Protein AF-A0A8I5ZZK1-F1 (afdb_monomer)

Solvent-accessible surface area (backbone atoms only — not comparable to full-atom values): 12506 Å² total; per-residue (Å²): 131,82,80,77,74,76,72,73,71,36,29,38,32,28,32,21,23,62,39,80,70,22,38,54,50,53,56,49,45,75,75,68,44,92,41,54,44,33,42,35,34,33,16,76,60,80,53,77,73,59,66,73,47,57,79,53,95,34,50,55,42,83,41,76,42,47,55,66,39,47,70,53,41,33,61,72,42,56,79,29,47,34,36,38,45,51,55,60,62,87,49,93,84,70,84,65,54,60,67,57,37,35,42,37,29,30,51,12,46,49,26,51,54,51,27,27,68,73,53,64,28,40,28,47,33,43,57,50,43,47,51,46,60,30,59,32,82,82,71,63,85,87,74,92,70,59,96,86,52,88,69,62,50,56,64,88,50,59,41,35,43,20,44,42,53,27,49,49,55,53,59,72,45,48,68,62,72,58,39,53,80,51,74,45,70,62,87,80,99,69,94,57,87,71,52,61,59,51,55,52,45,52,54,49,52,48,52,53,50,50,57,48,55,70,64,69,52,82,82,78,128

Mean predicted aligned error: 8.59 Å

InterPro domains:
  IPR002225 3-beta hydroxysteroid dehydrogenase/isomerase [PF01073] (13-178)
  IPR036291 NAD(P)-binding domain superfamily [SSF51735] (11-195)
  IPR050425 NAD(P)-dependent dehydratase-like [PTHR10366] (11-175)

Secondary structure (DSSP, 8-state):
------PPPEEEEEETTTSHHHHHHHHHHHHH-TTEEEEEEEESS--GGGGGGGGSSSEEEEEE--TT-HHHHHHHHTT-SEEEE------SSS-S-HHHHHIIIIIHHHHHHHHHHHHT---EEE---GGGS-SBTT-----S--TTS---B---SHHHHHHHHHHHHHHHHTTSSS----BPP---SS--TTHHHHHHHHHHHHHHHHHHHHHHS----

pLDDT: mean 79.39, std 19.21, range [33.38, 98.69]

Structure (mmCIF, N/CA/C/O backbone):
data_AF-A0A8I5ZZK1-F1
#
_entry.id   AF-A0A8I5ZZK1-F1
#
loop_
_atom_site.group_PDB
_atom_site.id
_atom_site.type_symbol
_atom_site.label_atom_id
_atom_site.label_alt_id
_atom_site.label_comp_id
_atom_site.label_asym_id
_atom_site.label_entity_id
_atom_site.label_seq_id
_atom_site.pdbx_PDB_ins_code
_atom_site.Cartn_x
_atom_site.Cartn_y
_atom_site.Cartn_z
_atom_site.occupancy
_atom_site.B_iso_or_equiv
_atom_site.auth_seq_id
_atom_site.auth_comp_id
_atom_site.auth_asym_id
_atom_site.auth_atom_id
_atom_site.pdbx_PDB_model_num
ATOM 1 N N . MET A 1 1 ? -37.149 15.823 17.187 1.00 36.25 1 MET A N 1
ATOM 2 C CA . MET A 1 1 ? -35.708 15.635 17.440 1.00 36.25 1 MET A CA 1
ATOM 3 C C . MET A 1 1 ? -35.220 14.740 16.322 1.00 36.25 1 MET A C 1
ATOM 5 O O . MET A 1 1 ? -35.702 13.621 16.233 1.00 36.25 1 MET A O 1
ATOM 9 N N . ALA A 1 2 ? -34.464 15.292 15.373 1.00 39.09 2 ALA A N 1
ATOM 10 C CA . ALA A 1 2 ? -33.989 14.530 14.225 1.00 39.09 2 ALA A CA 1
ATOM 11 C C . ALA A 1 2 ? -32.960 13.511 14.717 1.00 39.09 2 ALA A C 1
ATOM 13 O O . ALA A 1 2 ? -32.022 13.880 15.421 1.00 39.09 2 ALA A O 1
ATOM 14 N N . ASP A 1 3 ? -33.204 12.250 14.385 1.00 40.44 3 ASP A N 1
ATOM 15 C CA . ASP A 1 3 ? -32.308 11.125 14.603 1.00 40.44 3 ASP A CA 1
ATOM 16 C C . ASP A 1 3 ? -30.933 11.477 14.017 1.00 40.44 3 ASP A C 1
ATOM 18 O O . ASP A 1 3 ? -30.794 11.692 12.809 1.00 40.44 3 ASP A O 1
ATOM 22 N N . SER A 1 4 ? -29.930 11.661 14.878 1.00 45.56 4 SER A N 1
ATOM 23 C CA . SER A 1 4 ? -28.555 11.889 14.451 1.00 45.56 4 SER A CA 1
ATOM 24 C C . SER A 1 4 ? -28.039 10.569 13.898 1.00 45.56 4 SER A C 1
ATOM 26 O O . SER A 1 4 ? -27.435 9.791 14.636 1.00 45.56 4 SER A O 1
ATOM 28 N N . ALA A 1 5 ? -28.332 10.299 12.623 1.00 50.38 5 ALA A N 1
ATOM 29 C CA . ALA A 1 5 ? -27.850 9.128 11.911 1.00 50.38 5 ALA A CA 1
ATOM 30 C C . ALA A 1 5 ? -26.351 8.985 12.186 1.00 50.38 5 ALA A C 1
ATOM 32 O O . ALA A 1 5 ? -25.545 9.834 11.796 1.00 50.38 5 ALA A O 1
ATOM 33 N N . GLN A 1 6 ? -26.010 7.959 12.961 1.00 52.56 6 GLN A N 1
ATOM 34 C CA . GLN A 1 6 ? -24.668 7.732 13.460 1.00 52.56 6 GLN A CA 1
ATOM 35 C C . GLN A 1 6 ? -23.760 7.565 12.247 1.00 52.56 6 GLN A C 1
ATOM 37 O O . GLN A 1 6 ? -23.907 6.620 11.471 1.00 52.56 6 GLN A O 1
ATOM 42 N N . VAL A 1 7 ? -22.887 8.545 12.020 1.00 57.22 7 VAL A N 1
ATOM 43 C CA . VAL A 1 7 ? -22.033 8.546 10.839 1.00 57.22 7 VAL A CA 1
ATOM 44 C C . VAL A 1 7 ? -21.151 7.289 10.911 1.00 57.22 7 VAL A C 1
ATOM 46 O O . VAL A 1 7 ? -20.502 7.091 11.941 1.00 57.22 7 VAL A O 1
ATOM 49 N N . PRO A 1 8 ? -21.148 6.406 9.891 1.00 67.44 8 PRO A N 1
ATOM 50 C CA . PRO A 1 8 ? -20.497 5.106 10.002 1.00 67.44 8 PRO A CA 1
ATOM 51 C C . PRO A 1 8 ? -19.005 5.284 10.270 1.00 67.44 8 PRO A C 1
ATOM 53 O O . PRO A 1 8 ? -18.307 5.947 9.504 1.00 67.44 8 PRO A O 1
ATOM 56 N N . ALA A 1 9 ? -18.542 4.705 11.376 1.00 86.25 9 ALA A N 1
ATOM 57 C CA . ALA A 1 9 ? -17.151 4.732 11.793 1.00 86.25 9 ALA A CA 1
ATOM 58 C C . ALA A 1 9 ? -16.297 3.868 10.856 1.00 86.25 9 ALA A C 1
ATOM 60 O O . ALA A 1 9 ? -16.568 2.681 10.684 1.00 86.25 9 ALA A O 1
ATOM 61 N N . LEU A 1 10 ? -15.259 4.460 10.272 1.00 92.19 10 LEU A N 1
ATOM 62 C CA . LEU A 1 10 ? -14.406 3.815 9.284 1.00 92.19 10 LEU A CA 1
ATOM 63 C C . LEU A 1 10 ? -13.087 3.338 9.896 1.00 92.19 10 LEU A C 1
ATOM 65 O O . LEU A 1 10 ? -12.518 3.962 10.794 1.00 92.19 10 LEU A O 1
ATOM 69 N N . VAL A 1 11 ? -12.592 2.237 9.338 1.00 95.12 11 VAL A N 1
ATOM 70 C CA . VAL A 1 11 ? -11.287 1.640 9.642 1.00 95.12 11 VAL A CA 1
ATOM 71 C C . VAL A 1 11 ? -10.451 1.697 8.374 1.00 95.12 11 VAL A C 1
ATOM 73 O O . VAL A 1 11 ? -10.858 1.135 7.352 1.00 95.12 11 VAL A O 1
ATOM 76 N N . TYR A 1 12 ? -9.311 2.374 8.445 1.00 96.25 12 TYR A N 1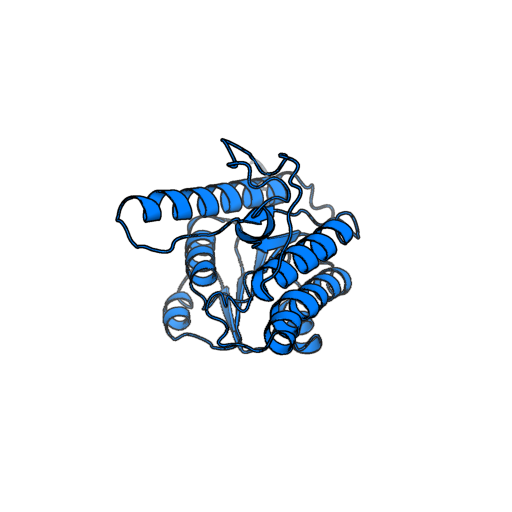
ATOM 77 C CA . TYR A 1 12 ? -8.385 2.538 7.329 1.00 96.25 12 TYR A CA 1
ATOM 78 C C . TYR A 1 12 ? -7.123 1.713 7.565 1.00 96.25 12 TYR A C 1
ATOM 80 O O . TYR A 1 12 ? -6.618 1.651 8.685 1.00 96.25 12 TYR A O 1
ATOM 88 N N . LEU A 1 13 ? -6.587 1.127 6.499 1.00 97.69 13 LEU A N 1
ATOM 89 C CA . LEU A 1 13 ? -5.246 0.555 6.461 1.00 97.69 13 LEU A CA 1
ATOM 90 C C . LEU A 1 13 ? -4.395 1.340 5.461 1.00 97.69 13 LEU A C 1
ATOM 92 O O . LEU A 1 13 ? -4.780 1.476 4.304 1.00 97.69 13 LEU A O 1
ATOM 96 N N . VAL A 1 14 ? -3.225 1.807 5.886 1.00 97.75 14 VAL A N 1
ATOM 97 C CA . VAL A 1 14 ? -2.207 2.394 5.008 1.00 97.75 14 VAL A CA 1
ATOM 98 C C . VAL A 1 14 ? -0.996 1.470 5.000 1.00 97.75 14 VAL A C 1
ATOM 100 O O . VAL A 1 14 ? -0.316 1.337 6.017 1.00 97.75 14 VAL A O 1
ATOM 103 N N . THR A 1 15 ? -0.720 0.816 3.871 1.00 98.19 15 THR A N 1
ATOM 104 C CA . THR A 1 15 ? 0.526 0.042 3.705 1.00 98.19 15 THR A CA 1
ATOM 105 C C . THR A 1 15 ? 1.628 0.969 3.207 1.00 98.19 15 THR A C 1
ATOM 107 O O . THR A 1 15 ? 1.342 1.754 2.307 1.00 98.19 15 THR A O 1
ATOM 110 N N . GLY A 1 16 ? 2.865 0.836 3.680 1.00 97.38 16 GLY A N 1
ATOM 111 C CA . GLY A 1 16 ? 3.933 1.793 3.378 1.00 97.38 16 GLY A CA 1
ATOM 112 C C . GLY A 1 16 ? 3.739 3.116 4.123 1.00 97.38 16 GLY A C 1
ATOM 113 O O . GLY A 1 16 ? 4.181 4.164 3.649 1.00 97.38 16 GLY A O 1
ATOM 114 N N . GLY A 1 17 ? 2.999 3.084 5.238 1.00 96.56 17 GLY A N 1
ATOM 115 C CA . GLY A 1 17 ? 2.578 4.273 5.973 1.00 96.56 17 GLY A CA 1
ATOM 116 C C . GLY A 1 17 ? 3.699 4.967 6.751 1.00 96.56 17 GLY A C 1
ATOM 117 O O . GLY A 1 17 ? 3.495 6.098 7.172 1.00 96.56 17 GLY A O 1
ATOM 118 N N . CYS A 1 18 ? 4.871 4.343 6.909 1.00 96.12 18 CYS A N 1
ATOM 119 C CA . CYS A 1 18 ? 6.080 4.986 7.436 1.00 96.12 18 CYS A CA 1
ATOM 120 C C . CYS A 1 18 ? 6.984 5.551 6.331 1.00 96.12 18 CYS A C 1
ATOM 122 O O . CYS A 1 18 ? 7.953 6.247 6.634 1.00 96.12 18 CYS A O 1
ATOM 124 N N . GLY A 1 19 ? 6.678 5.273 5.061 1.00 91.12 19 GLY A N 1
ATOM 125 C CA . GLY A 1 19 ? 7.329 5.904 3.921 1.00 91.12 19 GLY A CA 1
ATOM 126 C C . GLY A 1 19 ? 6.907 7.364 3.735 1.00 91.12 19 GLY A C 1
ATOM 127 O O . GLY A 1 19 ? 5.935 7.839 4.321 1.00 91.12 19 GLY A O 1
ATOM 128 N N . PHE A 1 20 ? 7.611 8.072 2.848 1.00 87.88 20 PHE A N 1
ATOM 129 C CA . PHE A 1 20 ? 7.402 9.504 2.605 1.00 87.88 20 PHE A CA 1
ATOM 130 C C . PHE A 1 20 ? 5.937 9.864 2.302 1.00 87.88 20 PHE A C 1
ATOM 132 O O . PHE A 1 20 ? 5.352 10.699 2.985 1.00 87.88 20 PHE A O 1
ATOM 139 N N . LEU A 1 21 ? 5.324 9.234 1.295 1.00 87.44 21 LEU A N 1
ATOM 140 C CA . LEU A 1 21 ? 3.933 9.516 0.922 1.00 87.44 21 LEU A CA 1
ATOM 141 C C . LEU A 1 21 ? 2.942 9.021 1.988 1.00 87.44 21 LEU A C 1
ATOM 143 O O . LEU A 1 21 ? 1.972 9.711 2.303 1.00 87.44 21 LEU A O 1
ATOM 147 N N . GLY A 1 22 ? 3.206 7.840 2.546 1.00 92.19 22 GLY A N 1
ATOM 148 C CA . GLY A 1 22 ? 2.355 7.197 3.540 1.00 92.19 22 GLY A CA 1
ATOM 149 C C . GLY A 1 22 ? 2.191 8.027 4.811 1.00 92.19 22 GLY A C 1
ATOM 150 O O . GLY A 1 22 ? 1.061 8.215 5.259 1.00 92.19 22 GLY A O 1
ATOM 151 N N . GLU A 1 23 ? 3.275 8.608 5.337 1.00 93.44 23 GLU A N 1
ATOM 152 C CA . GLU A 1 23 ? 3.221 9.454 6.537 1.00 93.44 23 GLU A CA 1
ATOM 153 C C . GLU A 1 23 ? 2.307 10.669 6.329 1.00 93.44 23 GLU A C 1
ATOM 155 O O . GLU A 1 23 ? 1.457 10.973 7.170 1.00 93.44 23 GLU A O 1
ATOM 160 N N . HIS A 1 24 ? 2.442 11.356 5.191 1.00 89.44 24 HIS A N 1
ATOM 161 C CA . HIS A 1 24 ? 1.618 12.526 4.886 1.00 89.44 24 HIS A CA 1
ATOM 162 C C . HIS A 1 24 ? 0.138 12.145 4.771 1.00 89.44 24 HIS A C 1
ATOM 164 O O . HIS A 1 24 ? -0.721 12.851 5.298 1.00 89.44 24 HIS A O 1
ATOM 170 N N . ILE A 1 25 ? -0.166 11.003 4.144 1.00 90.50 25 ILE A N 1
ATOM 171 C CA . ILE A 1 25 ? -1.534 10.477 4.066 1.00 90.50 25 ILE A CA 1
ATOM 172 C C . ILE A 1 25 ? -2.075 10.160 5.461 1.00 90.50 25 ILE A C 1
ATOM 174 O O . ILE A 1 25 ? -3.196 10.555 5.769 1.00 90.50 25 ILE A O 1
ATOM 178 N N . VAL A 1 26 ? -1.291 9.499 6.318 1.00 94.62 26 VAL A N 1
ATOM 179 C CA . VAL A 1 26 ? -1.676 9.185 7.703 1.00 94.62 26 VAL A CA 1
ATOM 180 C C . VAL A 1 26 ? -2.044 10.456 8.468 1.00 94.62 26 VAL A C 1
ATOM 182 O O . VAL A 1 26 ? -3.129 10.526 9.045 1.00 94.62 26 VAL A O 1
ATOM 185 N N . ARG A 1 27 ? -1.189 11.484 8.428 1.00 92.50 27 ARG A N 1
ATOM 186 C CA . ARG A 1 27 ? -1.444 12.758 9.118 1.00 92.50 27 ARG A CA 1
ATOM 187 C C . ARG A 1 27 ? -2.695 13.459 8.584 1.00 92.50 27 ARG A C 1
ATOM 189 O O . ARG A 1 27 ? -3.522 13.905 9.372 1.00 92.50 27 ARG A O 1
ATOM 196 N N . MET A 1 28 ? -2.880 13.495 7.264 1.00 90.06 28 MET A N 1
ATOM 197 C CA . MET A 1 28 ? -4.057 14.121 6.653 1.00 90.06 28 MET A CA 1
ATOM 198 C C . MET A 1 28 ? -5.356 13.358 6.937 1.00 90.06 28 MET A C 1
ATOM 200 O O . MET A 1 28 ? -6.393 13.984 7.137 1.00 90.06 28 MET A O 1
ATOM 204 N N . LEU A 1 29 ? -5.327 12.022 6.986 1.00 91.56 29 LEU A N 1
ATOM 205 C CA . LEU A 1 29 ? -6.498 11.219 7.353 1.00 91.56 29 LEU A CA 1
ATOM 206 C C . LEU A 1 29 ? -6.961 11.523 8.782 1.00 91.56 29 LEU A C 1
ATOM 208 O O . LEU A 1 29 ? -8.160 11.686 9.002 1.00 91.56 29 LEU A O 1
ATOM 212 N N . LEU A 1 30 ? -6.018 11.638 9.723 1.00 92.75 30 LEU A N 1
ATOM 213 C CA . LEU A 1 30 ? -6.303 11.980 11.121 1.00 92.75 30 LEU A CA 1
ATOM 214 C C . LEU A 1 30 ? -6.919 13.373 11.279 1.00 92.75 30 LEU A C 1
ATOM 216 O O . LEU A 1 30 ? -7.708 13.590 12.195 1.00 92.75 30 LEU A O 1
ATOM 220 N N . GLU A 1 31 ? -6.566 14.308 10.401 1.00 90.56 31 GLU A N 1
ATOM 221 C CA . GLU A 1 31 ? -7.074 15.677 10.451 1.00 90.56 31 GLU A CA 1
ATOM 222 C C . GLU A 1 31 ? -8.426 15.825 9.728 1.00 90.56 31 GLU A C 1
ATOM 224 O O . GLU A 1 31 ? -9.285 16.586 10.172 1.00 90.56 31 GLU A O 1
ATOM 229 N N . TRP A 1 32 ? -8.623 15.143 8.592 1.00 87.62 32 TRP A N 1
ATOM 230 C CA . TRP A 1 32 ? -9.673 15.505 7.628 1.00 87.62 32 TRP A CA 1
ATOM 231 C C . TRP A 1 32 ? -10.784 14.470 7.420 1.00 87.62 32 TRP A C 1
ATOM 233 O O . TRP A 1 32 ? -11.807 14.824 6.829 1.00 87.62 32 TRP A O 1
ATOM 243 N N . GLU A 1 33 ? -10.636 13.216 7.862 1.00 88.31 33 GLU A N 1
ATOM 244 C CA . GLU A 1 33 ? -11.722 12.225 7.800 1.00 88.31 33 GLU A CA 1
ATOM 245 C C . GLU A 1 33 ? -12.425 12.127 9.165 1.00 88.31 33 GLU A C 1
ATOM 247 O O . GLU A 1 33 ? -12.003 11.358 10.028 1.00 88.31 33 GLU A O 1
ATOM 252 N N . PRO A 1 34 ? -13.530 12.866 9.385 1.00 87.31 34 PRO A N 1
ATOM 253 C CA . PRO A 1 34 ? -14.215 12.904 10.678 1.00 87.31 34 PRO A CA 1
ATOM 254 C C . PRO A 1 34 ? -14.840 11.564 11.094 1.00 87.31 34 PRO A C 1
ATOM 256 O O . PRO A 1 34 ? -15.284 11.429 12.231 1.00 87.31 34 PRO A O 1
ATOM 259 N N . ARG A 1 35 ? -14.924 10.580 10.189 1.00 89.81 35 ARG A N 1
ATOM 260 C CA . ARG A 1 35 ? -15.430 9.230 10.484 1.00 89.81 35 ARG A CA 1
ATOM 261 C C . ARG A 1 35 ? -14.336 8.232 10.824 1.00 89.81 35 ARG A C 1
ATOM 263 O O . ARG A 1 35 ? -14.655 7.079 11.115 1.00 89.81 35 ARG A O 1
ATOM 270 N N . LEU A 1 36 ? -13.068 8.623 10.727 1.00 93.00 36 LEU A N 1
ATOM 271 C CA . LEU A 1 36 ? -11.950 7.738 11.001 1.00 93.00 36 LEU A CA 1
ATOM 272 C C . LEU A 1 36 ? -11.970 7.354 12.482 1.00 93.00 36 LEU A C 1
ATOM 274 O O . LEU A 1 36 ? -11.797 8.195 13.356 1.00 93.00 36 LEU A O 1
ATOM 278 N N . ARG A 1 37 ? -12.198 6.072 12.761 1.00 94.50 37 ARG A N 1
ATOM 279 C CA . ARG A 1 37 ? -12.185 5.523 14.123 1.00 94.50 37 ARG A CA 1
ATOM 280 C C . ARG A 1 37 ? -10.879 4.812 14.425 1.00 94.50 37 ARG A C 1
ATOM 282 O O . ARG A 1 37 ? -10.356 4.925 15.529 1.00 94.50 37 ARG A O 1
ATOM 289 N N . GLU A 1 38 ? -10.384 4.069 13.447 1.00 95.94 38 GLU A N 1
ATOM 290 C CA . GLU A 1 38 ? -9.156 3.297 13.560 1.00 95.94 38 GLU A CA 1
ATOM 291 C C . GLU A 1 38 ? -8.313 3.497 12.301 1.00 95.94 38 GLU A C 1
ATOM 293 O O . GLU A 1 38 ? -8.811 3.390 11.176 1.00 95.94 38 GLU A O 1
ATOM 298 N N . LEU A 1 39 ? -7.028 3.771 12.505 1.00 97.25 39 LEU A N 1
ATOM 299 C CA . LEU A 1 39 ? -6.033 3.885 11.454 1.00 97.25 39 LEU A CA 1
ATOM 300 C C . LEU A 1 39 ? -4.917 2.877 11.704 1.00 97.25 39 LEU A C 1
ATOM 302 O O . LEU A 1 39 ? -4.198 2.954 12.698 1.00 97.25 39 LEU A O 1
ATOM 306 N N . ARG A 1 40 ? -4.754 1.940 10.779 1.00 98.12 40 ARG A N 1
ATOM 307 C CA . ARG A 1 40 ? -3.680 0.952 10.803 1.00 98.12 40 ARG A CA 1
ATOM 308 C C . ARG A 1 40 ? -2.574 1.386 9.861 1.00 98.12 40 ARG A C 1
ATOM 310 O O . ARG A 1 40 ? -2.831 1.667 8.692 1.00 98.12 40 ARG A O 1
ATOM 317 N N . VAL A 1 41 ? -1.351 1.409 10.366 1.00 98.44 41 VAL A N 1
ATOM 318 C CA . VAL A 1 41 ? -0.143 1.700 9.597 1.00 98.44 41 VAL A CA 1
ATOM 319 C C . VAL A 1 41 ? 0.648 0.410 9.474 1.00 98.44 41 VAL A C 1
ATOM 321 O O . VAL A 1 41 ? 1.154 -0.089 10.473 1.00 98.44 41 VAL A O 1
ATOM 324 N N . PHE A 1 42 ? 0.718 -0.139 8.264 1.00 98.69 42 PHE A N 1
ATOM 325 C CA . PHE A 1 42 ? 1.460 -1.357 7.958 1.00 98.69 42 PHE A CA 1
ATOM 326 C C . PHE A 1 42 ? 2.731 -1.005 7.197 1.00 98.69 42 PHE A C 1
ATOM 328 O O . PHE A 1 42 ? 2.654 -0.394 6.130 1.00 98.69 42 PHE A O 1
ATOM 335 N N . ASP A 1 43 ? 3.895 -1.366 7.721 1.00 98.50 43 ASP A N 1
ATOM 336 C CA . ASP A 1 43 ? 5.170 -1.054 7.076 1.00 98.50 43 ASP A CA 1
ATOM 337 C C . ASP A 1 43 ? 6.244 -2.096 7.404 1.00 98.50 43 ASP A C 1
ATOM 339 O O . ASP A 1 43 ? 6.224 -2.707 8.474 1.00 98.50 43 ASP A O 1
ATOM 343 N N . LEU A 1 44 ? 7.212 -2.258 6.500 1.00 97.50 44 LEU A N 1
ATOM 344 C CA . LEU A 1 44 ? 8.374 -3.119 6.710 1.00 97.50 44 LEU A CA 1
ATOM 345 C C . LEU A 1 44 ? 9.261 -2.567 7.833 1.00 97.50 44 LEU A C 1
ATOM 347 O O . LEU A 1 44 ? 9.854 -3.327 8.605 1.00 97.50 44 LEU A O 1
ATOM 351 N N . HIS A 1 45 ? 9.333 -1.237 7.936 1.00 96.75 45 HIS A N 1
ATOM 352 C CA . HIS A 1 45 ? 10.123 -0.533 8.936 1.00 96.75 45 HIS A CA 1
ATOM 353 C C . HIS A 1 45 ? 9.258 0.498 9.659 1.00 96.75 45 HIS A C 1
ATOM 355 O O . HIS A 1 45 ? 8.955 1.565 9.127 1.00 96.75 45 HIS A O 1
ATOM 361 N N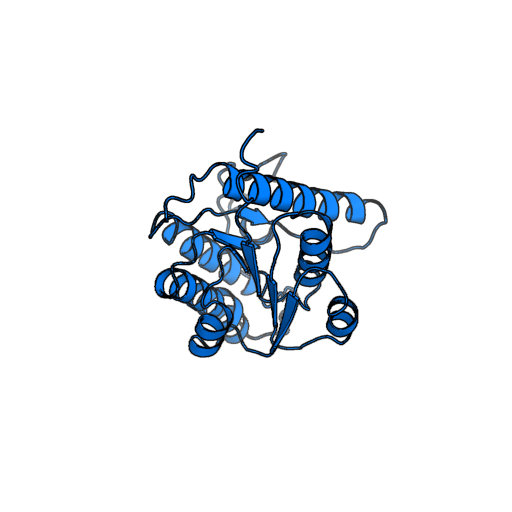 . LEU A 1 46 ? 8.879 0.185 10.900 1.00 96.38 46 LEU A N 1
ATOM 362 C CA . LEU A 1 46 ? 8.135 1.123 11.734 1.00 96.38 46 LEU A CA 1
ATOM 363 C C . LEU A 1 46 ? 9.001 2.322 12.121 1.00 96.38 46 LEU A C 1
ATOM 365 O O . LEU A 1 46 ? 10.192 2.189 12.408 1.00 96.38 46 LEU A O 1
ATOM 369 N N . SER A 1 47 ? 8.369 3.490 12.175 1.00 93.62 47 SER A N 1
ATOM 370 C CA . SER A 1 47 ? 9.010 4.736 12.578 1.00 93.62 47 SER A CA 1
ATOM 371 C C . SER A 1 47 ? 8.482 5.228 13.921 1.00 93.62 47 SER A C 1
ATOM 373 O O . SER A 1 47 ? 7.302 5.069 14.241 1.00 93.62 47 SER A O 1
ATOM 375 N N . SER A 1 48 ? 9.354 5.857 14.708 1.00 93.06 48 SER A N 1
ATOM 376 C CA . SER A 1 48 ? 9.046 6.310 16.068 1.00 93.06 48 SER A CA 1
ATOM 377 C C . SER A 1 48 ? 7.991 7.414 16.126 1.00 93.06 48 SER A C 1
ATOM 379 O O . SER A 1 48 ? 7.338 7.560 17.155 1.00 93.06 48 SER A O 1
ATOM 381 N N . TRP A 1 49 ? 7.779 8.170 15.040 1.00 92.69 49 TRP A N 1
ATOM 382 C CA . TRP A 1 49 ? 6.763 9.233 15.000 1.00 92.69 49 TRP A CA 1
ATOM 383 C C . TRP A 1 49 ? 5.335 8.696 15.175 1.00 92.69 49 TRP A C 1
ATOM 385 O O . TRP A 1 49 ? 4.442 9.441 15.570 1.00 92.69 49 TRP A O 1
ATOM 395 N N . LEU A 1 50 ? 5.103 7.398 14.938 1.00 93.19 50 LEU A N 1
ATOM 396 C CA . LEU A 1 50 ? 3.804 6.766 15.184 1.00 93.19 50 LEU A CA 1
ATOM 397 C C . LEU A 1 50 ? 3.410 6.775 16.667 1.00 93.19 50 LEU A C 1
ATOM 399 O O . LEU A 1 50 ? 2.220 6.770 16.977 1.00 93.19 50 LEU A O 1
ATOM 403 N N . GLU A 1 51 ? 4.380 6.817 17.585 1.00 90.75 51 GLU A N 1
ATOM 404 C CA . GLU A 1 51 ? 4.108 6.896 19.025 1.00 90.75 51 GLU A CA 1
ATOM 405 C C . GLU A 1 51 ? 3.394 8.200 19.400 1.00 90.75 51 GLU A C 1
ATOM 407 O O . GLU A 1 51 ? 2.521 8.204 20.268 1.00 90.75 51 GLU A O 1
ATOM 412 N N . GLU A 1 52 ? 3.689 9.292 18.690 1.00 91.00 52 GLU A N 1
ATOM 413 C CA . GLU A 1 52 ? 3.065 10.602 18.904 1.00 91.00 52 GLU A CA 1
ATOM 414 C C . GLU A 1 52 ? 1.558 10.572 18.603 1.00 91.00 52 GLU A C 1
ATOM 416 O O . GLU A 1 52 ? 0.783 11.325 19.193 1.00 91.00 52 GLU A O 1
ATOM 421 N N . LEU A 1 53 ? 1.119 9.666 17.722 1.00 90.38 53 LEU A N 1
ATOM 422 C CA . LEU A 1 53 ? -0.265 9.592 17.258 1.00 90.38 53 LEU A CA 1
ATOM 423 C C . LEU A 1 53 ? -1.192 8.771 18.161 1.00 90.38 53 LEU A C 1
ATOM 425 O O . LEU A 1 53 ? -2.410 8.825 17.994 1.00 90.38 53 LEU A O 1
ATOM 429 N N . LYS A 1 54 ? -0.653 8.023 19.131 1.00 85.25 54 LYS A N 1
ATOM 430 C CA . LYS A 1 54 ? -1.444 7.120 19.991 1.00 85.25 54 LYS A CA 1
ATOM 431 C C . LYS A 1 54 ? -2.339 7.836 21.004 1.00 85.25 54 LYS A C 1
ATOM 433 O O . LYS A 1 54 ? -3.166 7.197 21.645 1.00 85.25 54 LYS A O 1
ATOM 438 N N . THR A 1 55 ? -2.162 9.143 21.178 1.00 83.62 55 THR A N 1
ATOM 439 C CA . THR A 1 55 ? -2.877 9.947 22.184 1.00 83.62 55 THR A CA 1
ATOM 440 C C . THR A 1 55 ? -4.126 10.647 21.638 1.00 83.62 55 THR A C 1
ATOM 442 O O . THR A 1 55 ? -4.855 11.283 22.398 1.00 83.62 55 THR A O 1
ATOM 445 N N . GLY A 1 56 ? -4.383 10.539 20.331 1.00 84.31 56 GLY A N 1
ATOM 446 C CA . GLY A 1 56 ? -5.523 11.168 19.673 1.00 84.31 56 GLY A CA 1
ATOM 447 C C . GLY A 1 56 ? -6.860 10.438 19.881 1.00 84.31 56 GLY A C 1
ATOM 448 O O . GLY A 1 56 ? -6.903 9.328 20.410 1.00 84.31 56 GLY A O 1
ATOM 449 N N . PRO A 1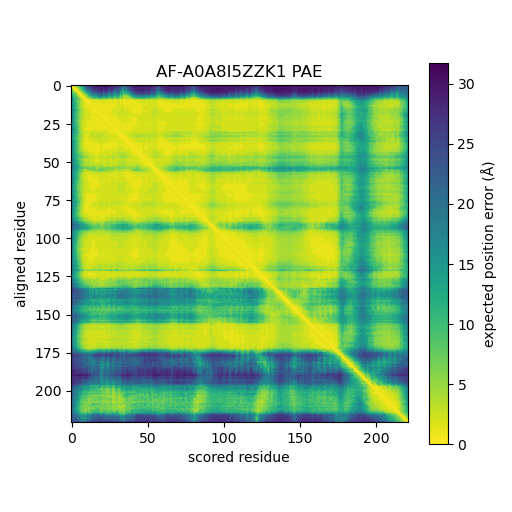 57 ? -7.975 11.038 19.421 1.00 88.25 57 PRO A N 1
ATOM 450 C CA . PRO A 1 57 ? -9.304 10.419 19.478 1.00 88.25 57 PRO A CA 1
ATOM 451 C C . PRO A 1 57 ? -9.461 9.216 18.530 1.00 88.25 57 PRO A C 1
ATOM 453 O O . PRO A 1 57 ? -10.395 8.431 18.684 1.00 88.25 57 PRO A O 1
ATOM 456 N N . VAL A 1 58 ? -8.565 9.079 17.548 1.00 93.75 58 VAL A N 1
ATOM 457 C CA . VAL A 1 58 ? -8.504 7.954 16.609 1.00 93.75 58 VAL A CA 1
ATOM 458 C C . VAL A 1 58 ? -7.551 6.896 17.152 1.00 93.75 58 VAL A C 1
ATOM 460 O O . VAL A 1 58 ? -6.421 7.207 17.521 1.00 93.75 58 VAL A O 1
ATOM 463 N N . GLN A 1 59 ? -7.968 5.631 17.137 1.00 95.50 59 GLN A N 1
ATOM 464 C CA . GLN A 1 59 ? -7.085 4.522 17.484 1.00 95.50 59 GLN A CA 1
ATOM 465 C C . GLN A 1 59 ? -6.062 4.295 16.362 1.00 95.50 59 GLN A C 1
ATOM 467 O O . GLN A 1 59 ? -6.408 3.777 15.300 1.00 95.50 59 GLN A O 1
ATOM 472 N N . VAL A 1 60 ? -4.800 4.658 16.594 1.00 96.94 60 VAL A N 1
ATOM 473 C CA . VAL A 1 60 ? -3.706 4.412 15.643 1.00 96.94 60 VAL A CA 1
ATOM 474 C C . VAL A 1 60 ? -2.935 3.153 16.034 1.00 96.94 60 VAL A C 1
ATOM 476 O O . VAL A 1 60 ? -2.396 3.064 17.137 1.00 96.94 60 VAL A O 1
ATOM 479 N N . THR A 1 61 ? -2.864 2.184 15.119 1.00 96.75 61 THR A N 1
ATOM 480 C CA . THR A 1 61 ? -2.171 0.904 15.326 1.00 96.75 61 THR A CA 1
ATOM 481 C C . THR A 1 61 ? -1.022 0.761 14.335 1.00 96.75 61 THR A C 1
ATOM 483 O O . THR A 1 61 ? -1.241 0.740 13.125 1.00 96.75 61 THR A O 1
ATOM 486 N N . ALA A 1 62 ? 0.201 0.637 14.846 1.00 97.69 62 ALA A N 1
ATOM 487 C CA . ALA A 1 62 ? 1.387 0.334 14.052 1.00 97.69 62 ALA A CA 1
ATOM 488 C C . ALA A 1 62 ? 1.548 -1.187 13.904 1.00 97.69 62 ALA A C 1
ATOM 490 O O . ALA A 1 62 ? 1.513 -1.909 14.900 1.00 97.69 62 ALA A O 1
ATOM 491 N N . ILE A 1 63 ? 1.724 -1.670 12.678 1.00 98.19 63 ILE A N 1
ATOM 492 C CA . ILE A 1 63 ? 1.857 -3.089 12.343 1.00 98.19 63 ILE A CA 1
ATOM 493 C C . ILE A 1 63 ? 3.126 -3.247 11.512 1.00 98.19 63 ILE A C 1
ATOM 495 O O . ILE A 1 63 ? 3.201 -2.766 10.384 1.00 98.19 63 ILE A O 1
ATOM 499 N N . GLN A 1 64 ? 4.135 -3.909 12.071 1.00 98.50 64 GLN A N 1
ATOM 500 C CA . GLN A 1 64 ? 5.320 -4.255 11.296 1.00 98.50 64 GLN A CA 1
ATOM 501 C C . GLN A 1 64 ? 5.016 -5.482 10.438 1.00 98.50 64 GLN A C 1
ATOM 503 O O . GLN A 1 64 ? 4.556 -6.492 10.972 1.00 98.50 64 GLN A O 1
ATOM 508 N N . GLY A 1 65 ? 5.285 -5.405 9.138 1.00 98.12 65 GLY A N 1
ATOM 509 C CA . GLY A 1 65 ? 5.125 -6.540 8.237 1.00 98.12 65 GLY A CA 1
ATOM 510 C C . GLY A 1 65 ? 5.567 -6.256 6.807 1.00 98.12 65 GLY A C 1
ATOM 511 O O . GLY A 1 65 ? 5.820 -5.116 6.420 1.00 98.12 65 GLY A O 1
ATOM 512 N N . ASP A 1 66 ? 5.670 -7.314 6.014 1.00 98.38 66 ASP A N 1
ATOM 513 C CA . ASP A 1 66 ? 6.139 -7.273 4.633 1.00 98.38 66 ASP A CA 1
ATOM 514 C C . ASP A 1 66 ? 4.975 -7.508 3.659 1.00 98.38 66 ASP A C 1
ATOM 516 O O . ASP A 1 66 ? 4.266 -8.513 3.720 1.00 98.38 66 ASP A O 1
ATOM 520 N N . VAL A 1 67 ? 4.784 -6.590 2.707 1.00 98.38 67 VAL A N 1
ATOM 521 C CA . VAL A 1 67 ? 3.716 -6.698 1.700 1.00 98.38 67 VAL A CA 1
ATOM 522 C C . VAL A 1 67 ? 3.882 -7.924 0.791 1.00 98.38 67 VAL A C 1
ATOM 524 O O . VAL A 1 67 ? 2.917 -8.420 0.210 1.00 98.38 67 VAL A O 1
ATOM 527 N N . THR A 1 68 ? 5.098 -8.463 0.691 1.00 98.25 68 THR A N 1
ATOM 528 C CA . THR A 1 68 ? 5.377 -9.691 -0.057 1.00 98.25 68 THR A CA 1
ATOM 529 C C . THR A 1 68 ? 4.865 -10.950 0.650 1.00 98.25 68 THR A C 1
ATOM 531 O O . THR A 1 68 ? 4.735 -11.996 0.011 1.00 98.25 68 THR A O 1
ATOM 534 N N . GLN A 1 69 ? 4.481 -10.843 1.926 1.00 98.56 69 GLN A N 1
ATOM 535 C CA . GLN A 1 69 ? 3.966 -11.928 2.753 1.00 98.56 69 GLN A CA 1
ATOM 536 C C . GLN A 1 69 ? 2.434 -11.858 2.842 1.00 98.56 69 GLN A C 1
ATOM 538 O O . GLN A 1 69 ? 1.864 -11.174 3.689 1.00 98.56 69 GLN A O 1
ATOM 543 N N . ALA A 1 70 ? 1.742 -12.614 1.985 1.00 98.12 70 ALA A N 1
ATOM 544 C CA . ALA A 1 70 ? 0.281 -12.542 1.837 1.00 98.12 70 ALA A CA 1
ATOM 545 C C . ALA A 1 70 ? -0.508 -12.690 3.156 1.00 98.12 70 ALA A C 1
ATOM 547 O O . ALA A 1 70 ? -1.497 -11.993 3.376 1.00 98.12 70 ALA A O 1
ATOM 548 N N . HIS A 1 71 ? -0.060 -13.569 4.056 1.00 97.94 71 HIS A N 1
ATOM 549 C CA . HIS A 1 71 ? -0.721 -13.794 5.342 1.00 97.94 71 HIS A CA 1
ATOM 550 C C . HIS A 1 71 ? -0.632 -12.581 6.287 1.00 97.94 71 HIS A C 1
ATOM 552 O O . HIS A 1 71 ? -1.589 -12.309 7.009 1.00 97.94 71 HIS A O 1
ATOM 558 N N . GLU A 1 72 ? 0.474 -11.831 6.260 1.00 98.44 72 GLU A N 1
ATOM 559 C CA . GLU A 1 72 ? 0.650 -10.612 7.061 1.00 98.44 72 GLU A CA 1
ATOM 560 C C . GLU A 1 72 ? -0.257 -9.494 6.542 1.00 98.44 72 GLU A C 1
ATOM 562 O O . GLU A 1 72 ? -0.933 -8.822 7.323 1.00 98.44 72 GLU A O 1
ATOM 567 N N . VAL A 1 73 ? -0.345 -9.356 5.213 1.00 98.38 73 VAL A N 1
ATOM 568 C CA . VAL A 1 73 ? -1.240 -8.397 4.551 1.00 98.38 73 VAL A CA 1
ATOM 569 C C . VAL A 1 73 ? -2.703 -8.688 4.896 1.00 98.38 73 VAL A C 1
ATOM 571 O O . VAL A 1 73 ? -3.429 -7.786 5.317 1.00 98.38 73 VAL A O 1
ATOM 574 N N . ALA A 1 74 ? -3.134 -9.947 4.778 1.00 97.31 74 ALA A N 1
ATOM 575 C CA . ALA A 1 74 ? -4.498 -10.354 5.111 1.00 97.31 74 ALA A CA 1
ATOM 576 C C . ALA A 1 74 ? -4.831 -10.107 6.593 1.00 97.31 74 ALA A C 1
ATOM 578 O O . ALA A 1 74 ? -5.911 -9.605 6.909 1.00 97.31 74 ALA A O 1
ATOM 579 N N . ALA A 1 75 ? -3.893 -10.401 7.500 1.00 97.88 75 ALA A N 1
ATOM 580 C CA . ALA A 1 75 ? -4.065 -10.156 8.929 1.00 97.88 75 ALA A CA 1
ATOM 581 C C . ALA A 1 75 ? -4.211 -8.657 9.248 1.00 97.88 75 ALA A C 1
ATOM 583 O O . ALA A 1 75 ? -5.128 -8.274 9.974 1.00 97.88 75 ALA A O 1
ATOM 584 N N . ALA A 1 76 ? -3.368 -7.796 8.667 1.00 97.75 76 ALA A N 1
ATOM 585 C CA . ALA A 1 76 ? -3.447 -6.346 8.860 1.00 97.75 76 ALA A CA 1
ATOM 586 C C . ALA A 1 76 ? -4.756 -5.744 8.306 1.00 97.75 76 ALA A C 1
ATOM 588 O O . ALA A 1 76 ? -5.301 -4.779 8.856 1.00 97.75 76 ALA A O 1
ATOM 589 N N . MET A 1 77 ? -5.275 -6.328 7.223 1.00 96.38 77 MET A N 1
ATOM 590 C CA . MET A 1 77 ? -6.453 -5.846 6.502 1.00 96.38 77 MET A CA 1
ATOM 591 C C . MET A 1 77 ? -7.788 -6.323 7.083 1.00 96.38 77 MET A C 1
ATOM 593 O O . MET A 1 77 ? -8.821 -5.723 6.798 1.00 96.38 77 MET A O 1
ATOM 597 N N . ALA A 1 78 ? -7.807 -7.363 7.914 1.00 94.69 78 ALA A N 1
ATOM 598 C CA . ALA A 1 78 ? -9.044 -7.936 8.440 1.00 94.69 78 ALA A CA 1
ATOM 599 C C . ALA A 1 78 ? -9.947 -6.883 9.123 1.00 94.69 78 ALA A C 1
ATOM 601 O O . ALA A 1 78 ? -9.579 -6.282 10.133 1.00 94.69 78 ALA A O 1
ATOM 602 N N . GLY A 1 79 ? -11.144 -6.649 8.576 1.00 92.81 79 GLY A N 1
ATOM 603 C CA . GLY A 1 79 ? -12.095 -5.652 9.087 1.00 92.81 79 GLY A CA 1
ATOM 604 C C . GLY A 1 79 ? -11.808 -4.197 8.689 1.00 92.81 79 GLY A C 1
ATOM 605 O O . GLY A 1 79 ? -12.457 -3.292 9.214 1.00 92.81 79 GLY A O 1
ATOM 606 N N . SER A 1 80 ? -10.860 -3.940 7.779 1.00 93.75 80 SER A N 1
ATOM 607 C CA . SER A 1 80 ? -10.670 -2.609 7.202 1.00 93.75 80 SER A CA 1
ATOM 608 C C . SER A 1 80 ? -11.729 -2.314 6.135 1.00 93.75 80 SER A C 1
ATOM 610 O O . SER A 1 80 ? -12.104 -3.165 5.323 1.00 93.75 80 SER A O 1
ATOM 612 N N . HIS A 1 81 ? -12.208 -1.073 6.127 1.00 91.75 81 HIS A N 1
ATOM 613 C CA . HIS A 1 81 ? -13.178 -0.591 5.145 1.00 91.75 81 HIS A CA 1
ATOM 614 C C . HIS A 1 81 ? -12.473 -0.025 3.913 1.00 91.75 81 HIS A C 1
ATOM 616 O O . HIS A 1 81 ? -12.963 -0.170 2.792 1.00 91.75 81 HIS A O 1
ATOM 622 N N . VAL A 1 82 ? -11.328 0.621 4.144 1.00 91.75 82 VAL A N 1
ATOM 623 C CA . VAL A 1 82 ? -10.537 1.315 3.132 1.00 91.75 82 VAL A CA 1
ATOM 624 C C . VAL A 1 82 ? -9.071 0.939 3.282 1.00 91.75 82 VAL A C 1
ATOM 626 O O . VAL A 1 82 ? -8.526 0.962 4.384 1.00 91.75 82 VAL A O 1
ATOM 629 N N . VAL A 1 83 ? -8.426 0.632 2.164 1.00 94.25 83 VAL A N 1
ATOM 630 C CA . VAL A 1 83 ? -6.989 0.388 2.071 1.00 94.25 83 VAL A CA 1
ATOM 631 C C . VAL A 1 83 ? -6.380 1.441 1.162 1.00 94.25 83 VAL A C 1
ATOM 633 O O . VAL A 1 83 ? -6.862 1.667 0.056 1.00 94.25 83 VAL A O 1
ATOM 636 N N . ILE A 1 84 ? -5.307 2.075 1.620 1.00 93.94 84 ILE A N 1
ATOM 637 C CA . ILE A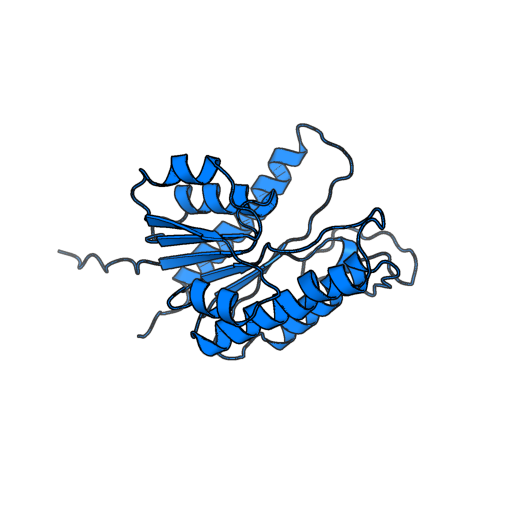 1 84 ? -4.460 2.946 0.812 1.00 93.94 84 ILE A CA 1
ATOM 638 C C . ILE A 1 84 ? -3.097 2.269 0.688 1.00 93.94 84 ILE A C 1
ATOM 640 O O . ILE A 1 84 ? -2.336 2.165 1.652 1.00 93.94 84 ILE A O 1
ATOM 644 N N . HIS A 1 85 ? -2.810 1.758 -0.504 1.00 95.44 85 HIS A N 1
ATOM 645 C CA . HIS A 1 85 ? -1.604 1.006 -0.793 1.00 95.44 85 HIS A CA 1
ATOM 646 C C . HIS A 1 85 ? -0.508 1.936 -1.318 1.00 95.44 85 HIS A C 1
ATOM 648 O O . HIS A 1 85 ? -0.490 2.266 -2.505 1.00 95.44 85 HIS A O 1
ATOM 654 N N . THR A 1 86 ? 0.390 2.363 -0.420 1.00 94.44 86 THR A N 1
ATOM 655 C CA . THR A 1 86 ? 1.584 3.162 -0.752 1.00 94.44 86 THR A CA 1
ATOM 656 C C . THR A 1 86 ? 2.894 2.391 -0.630 1.00 94.44 86 THR A C 1
ATOM 658 O O . THR A 1 86 ? 3.955 2.946 -0.911 1.00 94.44 86 THR A O 1
ATOM 661 N N . ALA A 1 87 ? 2.848 1.126 -0.203 1.00 95.44 87 ALA A N 1
ATOM 662 C CA . ALA A 1 87 ? 4.029 0.278 -0.133 1.00 95.44 87 ALA A CA 1
ATOM 663 C C . ALA A 1 87 ? 4.531 -0.010 -1.552 1.00 95.44 87 ALA A C 1
ATOM 665 O O . ALA A 1 87 ? 3.795 -0.516 -2.396 1.00 95.44 87 ALA A O 1
ATOM 666 N N . GLY A 1 88 ? 5.792 0.320 -1.800 1.00 92.56 88 GLY A N 1
ATOM 667 C CA . GLY A 1 88 ? 6.451 0.102 -3.076 1.00 92.56 88 GLY A CA 1
ATOM 668 C C . GLY A 1 88 ? 7.934 0.424 -2.970 1.00 92.56 88 GLY A C 1
ATOM 669 O O . GLY A 1 88 ? 8.336 1.345 -2.260 1.00 92.56 88 GLY A O 1
ATOM 670 N N . LEU A 1 89 ? 8.751 -0.341 -3.680 1.00 92.06 89 LEU A N 1
ATOM 671 C CA . LEU A 1 89 ? 10.172 -0.098 -3.835 1.00 92.06 89 LEU A CA 1
ATOM 672 C C . LEU A 1 89 ? 10.383 0.825 -5.035 1.00 92.06 89 LEU A C 1
ATOM 674 O O . LEU A 1 89 ? 10.246 0.405 -6.187 1.00 92.06 89 LEU A O 1
ATOM 678 N N . VAL A 1 90 ? 10.689 2.089 -4.749 1.00 87.00 90 VAL A N 1
ATOM 679 C CA . VAL A 1 90 ? 11.053 3.088 -5.758 1.00 87.00 90 VAL A CA 1
ATOM 680 C C . VAL A 1 90 ? 12.551 3.007 -6.000 1.00 87.00 90 VAL A C 1
ATOM 682 O O . VAL A 1 90 ? 13.343 3.319 -5.111 1.00 87.00 90 VAL A O 1
ATOM 685 N N . ASP A 1 91 ? 12.943 2.599 -7.203 1.00 83.25 91 ASP A N 1
ATOM 686 C CA . ASP A 1 91 ? 14.346 2.576 -7.600 1.00 83.25 91 ASP A CA 1
ATOM 687 C C . ASP A 1 91 ? 14.523 2.991 -9.059 1.00 83.25 91 ASP A C 1
ATOM 689 O O . ASP A 1 91 ? 14.254 2.236 -9.993 1.00 83.25 91 ASP A O 1
ATOM 693 N N . VAL A 1 92 ? 15.016 4.214 -9.224 1.00 72.19 92 VAL A N 1
ATOM 694 C CA . VAL A 1 92 ? 15.364 4.822 -10.514 1.00 72.19 92 VAL A CA 1
ATOM 695 C C . VAL A 1 92 ? 16.876 4.814 -10.764 1.00 72.19 92 VAL A C 1
ATOM 697 O O . VAL A 1 92 ? 17.328 5.152 -11.853 1.00 72.19 92 VAL A O 1
ATOM 700 N N . PHE A 1 93 ? 17.670 4.402 -9.768 1.00 77.56 93 PHE A N 1
ATOM 701 C CA . PHE A 1 93 ? 19.135 4.406 -9.823 1.00 77.56 93 PHE A CA 1
ATOM 702 C C . PHE A 1 93 ? 19.732 3.002 -10.004 1.00 77.56 93 PHE A C 1
ATOM 704 O O . PHE A 1 93 ? 20.953 2.868 -10.063 1.00 77.56 93 PHE A O 1
ATOM 711 N N . GLY A 1 94 ? 18.895 1.963 -10.090 1.00 78.75 94 GLY A N 1
ATOM 712 C CA . GLY A 1 94 ? 19.314 0.580 -10.332 1.00 78.75 94 GLY A CA 1
ATOM 713 C C . GLY A 1 94 ? 20.044 -0.056 -9.147 1.00 78.75 94 GLY A C 1
ATOM 714 O O . GLY A 1 94 ? 20.949 -0.864 -9.341 1.00 78.75 94 GLY A O 1
ATOM 715 N N . LYS A 1 95 ? 19.694 0.338 -7.920 1.00 86.50 95 LYS A N 1
ATOM 716 C CA . LYS A 1 95 ? 20.261 -0.217 -6.682 1.00 86.50 95 LYS A CA 1
ATOM 717 C C . LYS A 1 95 ? 19.635 -1.556 -6.291 1.00 86.50 95 LYS A C 1
ATOM 719 O O . LYS A 1 95 ? 20.285 -2.359 -5.628 1.00 86.50 95 LYS A O 1
ATOM 724 N N . ALA A 1 96 ? 18.379 -1.776 -6.655 1.00 90.88 96 ALA A N 1
ATOM 725 C CA . ALA A 1 96 ? 17.622 -2.980 -6.375 1.00 90.88 96 ALA A CA 1
ATOM 726 C C . ALA A 1 96 ? 17.563 -3.884 -7.609 1.00 90.88 96 ALA A C 1
ATOM 728 O O . ALA A 1 96 ? 17.531 -3.426 -8.753 1.00 90.88 96 ALA A O 1
ATOM 729 N N . SER A 1 97 ? 17.522 -5.196 -7.373 1.00 93.81 97 SER A N 1
ATOM 730 C CA . SER A 1 97 ? 17.375 -6.149 -8.468 1.00 93.81 97 SER A CA 1
ATOM 731 C C . SER A 1 97 ? 15.967 -6.060 -9.082 1.00 93.81 97 SER A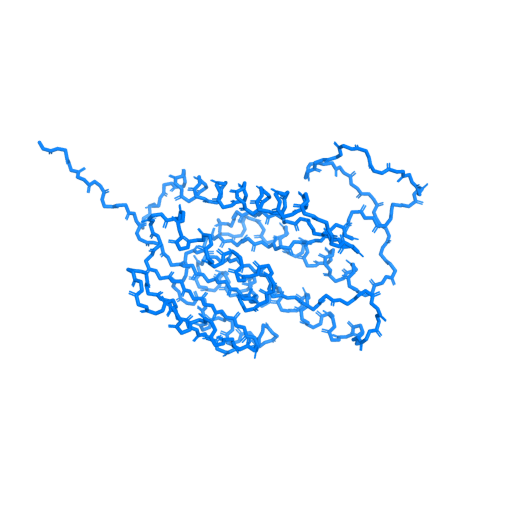 C 1
ATOM 733 O O . SER A 1 97 ? 14.998 -5.793 -8.355 1.00 93.81 97 SER A O 1
ATOM 735 N N . PRO A 1 98 ? 15.809 -6.320 -10.393 1.00 93.44 98 PRO A N 1
ATOM 736 C CA . PRO A 1 98 ? 14.496 -6.368 -11.033 1.00 93.44 98 PRO A CA 1
ATOM 737 C C . PRO A 1 98 ? 13.522 -7.327 -10.338 1.00 93.44 98 PRO A C 1
ATOM 739 O O . PRO A 1 98 ? 12.341 -7.017 -10.206 1.00 93.44 98 PRO A O 1
ATOM 742 N N . GLU A 1 99 ? 14.015 -8.462 -9.840 1.00 95.81 99 GLU A N 1
ATOM 743 C CA . GLU A 1 99 ? 13.227 -9.465 -9.120 1.00 95.81 99 GLU A CA 1
ATOM 744 C C . GLU A 1 99 ? 12.723 -8.920 -7.784 1.00 95.81 99 GLU A C 1
ATOM 746 O O . GLU A 1 99 ? 11.576 -9.156 -7.416 1.00 95.81 99 GLU A O 1
ATOM 751 N N . THR A 1 100 ? 13.555 -8.155 -7.072 1.00 95.81 100 THR A N 1
ATOM 752 C CA . THR A 1 100 ? 13.172 -7.519 -5.805 1.00 95.81 100 THR A CA 1
ATOM 753 C C . THR A 1 100 ? 12.086 -6.474 -6.039 1.00 95.81 100 THR A C 1
ATOM 755 O O . THR A 1 100 ? 11.065 -6.475 -5.352 1.00 95.81 100 THR A O 1
ATOM 758 N N . ILE A 1 101 ? 12.268 -5.623 -7.054 1.00 95.12 101 ILE A N 1
ATOM 759 C CA . ILE A 1 101 ? 11.279 -4.614 -7.450 1.00 95.12 101 ILE A CA 1
ATOM 760 C C . ILE A 1 101 ? 9.965 -5.291 -7.848 1.00 95.12 101 ILE A C 1
ATOM 762 O O . ILE A 1 101 ? 8.903 -4.886 -7.385 1.00 95.12 101 ILE A O 1
ATOM 766 N N . HIS A 1 102 ? 10.022 -6.352 -8.654 1.00 96.50 102 HIS A N 1
ATOM 767 C CA . HIS A 1 102 ? 8.838 -7.101 -9.065 1.00 96.50 102 HIS A CA 1
ATOM 768 C C . HIS A 1 102 ? 8.127 -7.752 -7.872 1.00 96.50 102 HIS A C 1
ATOM 770 O O . HIS A 1 102 ? 6.907 -7.656 -7.746 1.00 96.50 102 HIS A O 1
ATOM 776 N N . LYS A 1 103 ? 8.881 -8.373 -6.957 1.00 97.81 103 LYS A N 1
ATOM 777 C CA . LYS A 1 103 ? 8.327 -9.011 -5.761 1.00 97.81 103 LYS A CA 1
ATOM 778 C C . LYS A 1 103 ? 7.575 -8.002 -4.888 1.00 97.81 103 LYS A C 1
ATOM 780 O O . LYS A 1 103 ? 6.464 -8.285 -4.455 1.00 97.81 103 LYS A O 1
ATOM 785 N N . VAL A 1 104 ? 8.141 -6.820 -4.655 1.00 97.31 104 VAL A N 1
ATOM 786 C CA . VAL A 1 104 ? 7.490 -5.793 -3.826 1.00 97.31 104 VAL A CA 1
ATOM 787 C C . VAL A 1 104 ? 6.330 -5.130 -4.569 1.00 97.31 104 VAL A C 1
ATOM 789 O O . VAL A 1 104 ? 5.219 -5.081 -4.050 1.00 97.31 104 VAL A O 1
ATOM 792 N N . ASN A 1 105 ? 6.566 -4.642 -5.787 1.00 96.19 105 ASN A N 1
ATOM 793 C CA . ASN A 1 105 ? 5.620 -3.761 -6.474 1.00 96.19 105 ASN A CA 1
ATOM 794 C C . ASN A 1 105 ? 4.516 -4.506 -7.220 1.00 96.19 105 ASN A C 1
ATOM 796 O O . ASN A 1 105 ? 3.453 -3.933 -7.402 1.00 96.19 105 ASN A O 1
ATOM 800 N N . VAL A 1 106 ? 4.757 -5.737 -7.681 1.00 96.56 106 VAL A N 1
ATOM 801 C CA . VAL A 1 106 ? 3.764 -6.521 -8.434 1.00 96.56 106 VAL A CA 1
ATOM 802 C C . VAL A 1 106 ? 3.149 -7.578 -7.531 1.00 96.56 106 VAL A C 1
ATOM 804 O O . VAL A 1 106 ? 1.953 -7.523 -7.257 1.00 96.56 106 VAL A O 1
ATOM 807 N N . GLN A 1 107 ? 3.961 -8.497 -6.996 1.00 98.12 107 GLN A N 1
ATOM 808 C CA . GLN A 1 107 ? 3.444 -9.554 -6.121 1.00 98.12 107 GLN A CA 1
ATOM 809 C C . GLN A 1 107 ? 2.872 -8.979 -4.817 1.00 98.12 107 GLN A C 1
ATOM 811 O O . GLN A 1 107 ? 1.821 -9.427 -4.365 1.00 98.12 107 GLN A O 1
ATOM 816 N N . GLY A 1 108 ? 3.505 -7.957 -4.235 1.00 98.25 108 GLY A N 1
ATOM 817 C CA . GLY A 1 108 ? 2.956 -7.259 -3.072 1.00 98.25 108 GLY A CA 1
ATOM 818 C C . GLY A 1 108 ? 1.603 -6.602 -3.357 1.00 98.25 108 GLY A C 1
ATOM 819 O O . GLY A 1 108 ? 0.669 -6.755 -2.572 1.00 98.25 108 GLY A O 1
ATOM 820 N N . THR A 1 109 ? 1.445 -5.946 -4.509 1.00 97.06 109 THR A N 1
ATOM 821 C CA . THR A 1 109 ? 0.145 -5.388 -4.913 1.00 97.06 109 THR A CA 1
ATOM 822 C C . THR A 1 109 ? -0.899 -6.482 -5.145 1.00 97.06 109 THR A C 1
ATOM 824 O O . THR A 1 109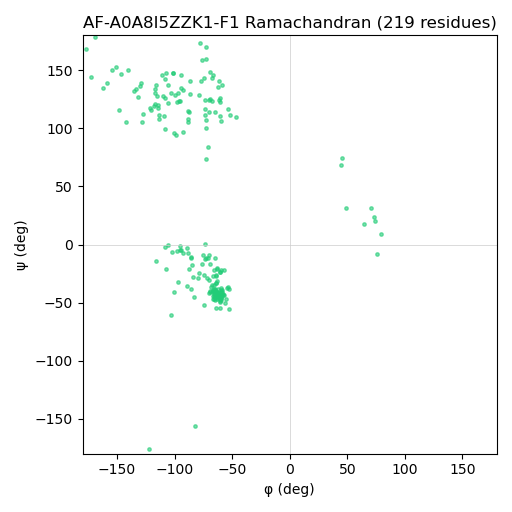 ? -2.033 -6.330 -4.694 1.00 97.06 109 THR A O 1
ATOM 827 N N . GLN A 1 110 ? -0.528 -7.613 -5.755 1.00 96.88 110 GLN A N 1
ATOM 828 C CA . GLN A 1 110 ? -1.431 -8.759 -5.894 1.00 96.88 110 GLN A CA 1
ATOM 829 C C . GLN A 1 110 ? -1.895 -9.283 -4.527 1.00 96.88 110 GLN A C 1
ATOM 831 O O . GLN A 1 110 ? -3.089 -9.486 -4.330 1.00 96.88 110 GLN A O 1
ATOM 836 N N . ASN A 1 111 ? -0.988 -9.407 -3.553 1.00 98.38 111 ASN A N 1
ATOM 837 C CA . ASN A 1 111 ? -1.339 -9.822 -2.193 1.00 98.38 111 ASN A CA 1
ATOM 838 C C . ASN A 1 111 ? -2.350 -8.864 -1.540 1.00 98.38 111 ASN A C 1
ATOM 840 O O . ASN A 1 111 ? -3.261 -9.307 -0.843 1.00 98.38 111 ASN A O 1
ATOM 844 N N . VAL A 1 112 ? -2.206 -7.553 -1.761 1.00 97.25 112 VAL A N 1
ATOM 845 C CA . VAL A 1 112 ? -3.153 -6.538 -1.269 1.00 97.25 112 VAL A CA 1
ATOM 846 C C . VAL A 1 112 ? -4.521 -6.692 -1.933 1.00 97.25 112 VAL A C 1
ATOM 848 O O . VAL A 1 112 ? -5.535 -6.657 -1.239 1.00 97.25 112 VAL A O 1
ATOM 851 N N . ILE A 1 113 ? -4.563 -6.899 -3.252 1.00 94.38 113 ILE A N 1
ATOM 852 C CA . ILE A 1 113 ? -5.808 -7.140 -3.995 1.00 94.38 113 ILE A CA 1
ATOM 853 C C . ILE A 1 113 ? -6.509 -8.397 -3.472 1.00 94.38 113 ILE A C 1
ATOM 855 O O . ILE A 1 113 ? -7.702 -8.356 -3.162 1.00 94.38 113 ILE A O 1
ATOM 859 N N . ASP A 1 114 ? -5.774 -9.500 -3.339 1.00 95.06 114 ASP A N 1
ATOM 860 C CA . ASP A 1 114 ? -6.313 -10.777 -2.871 1.00 95.06 114 ASP A CA 1
ATOM 861 C C . ASP A 1 114 ? -6.832 -10.662 -1.437 1.00 95.06 114 ASP A C 1
ATOM 863 O O . ASP A 1 114 ? -7.932 -11.131 -1.134 1.00 95.06 114 ASP A O 1
ATOM 867 N N . ALA A 1 115 ? -6.093 -9.960 -0.572 1.00 96.00 115 ALA A N 1
ATOM 868 C CA . ALA A 1 115 ? -6.534 -9.656 0.779 1.00 96.00 115 ALA A CA 1
ATOM 869 C C . ALA A 1 115 ? -7.828 -8.832 0.772 1.00 96.00 115 ALA A C 1
ATOM 871 O O . ALA A 1 115 ? -8.747 -9.196 1.499 1.00 96.00 115 ALA A O 1
ATOM 872 N N . CYS A 1 116 ? -7.964 -7.806 -0.082 1.00 92.88 116 CYS A N 1
ATOM 873 C CA . CYS A 1 116 ? -9.208 -7.030 -0.179 1.00 92.88 116 CYS A CA 1
ATOM 874 C C . CYS A 1 116 ? -10.403 -7.926 -0.524 1.00 92.88 116 CYS A C 1
ATOM 876 O O . CYS A 1 116 ? -11.470 -7.815 0.084 1.00 92.88 116 CYS A O 1
ATOM 878 N N . VAL A 1 117 ? -10.222 -8.847 -1.476 1.00 90.75 117 VAL A N 1
ATOM 879 C CA . VAL A 1 117 ? -11.264 -9.803 -1.875 1.00 90.75 117 VAL A CA 1
ATOM 880 C C . VAL A 1 117 ? -11.597 -10.767 -0.733 1.00 90.75 117 VAL A C 1
ATOM 882 O O . VAL A 1 117 ? -12.776 -11.041 -0.489 1.00 90.75 117 VAL A O 1
ATOM 885 N N . GLN A 1 118 ? -10.582 -11.267 -0.027 1.00 91.69 118 GLN A N 1
ATOM 886 C CA . GLN A 1 118 ? -10.728 -12.207 1.083 1.00 91.69 118 GLN A CA 1
ATOM 887 C C . GLN A 1 118 ? -11.428 -11.579 2.295 1.00 91.69 118 GLN A C 1
ATOM 889 O O . GLN A 1 118 ? -12.294 -12.213 2.898 1.00 91.69 118 GLN A O 1
ATOM 894 N N . THR A 1 119 ? -11.060 -10.352 2.666 1.00 89.94 119 THR A N 1
ATOM 895 C CA . THR A 1 119 ? -11.584 -9.649 3.849 1.00 89.94 119 THR A CA 1
ATOM 896 C C . THR A 1 119 ? -12.880 -8.895 3.564 1.00 89.94 119 THR A C 1
ATOM 898 O O . THR A 1 119 ? -13.543 -8.448 4.500 1.00 89.94 119 THR A O 1
ATOM 901 N N . GLY A 1 120 ? -13.255 -8.749 2.290 1.00 87.38 120 GLY A N 1
ATOM 902 C CA . GLY A 1 120 ? -14.419 -7.972 1.872 1.00 87.38 120 GLY A CA 1
ATOM 903 C C . GLY A 1 120 ? -14.210 -6.458 1.959 1.00 87.38 120 GLY A C 1
ATOM 904 O O . GLY A 1 120 ? -15.193 -5.715 2.018 1.00 87.38 120 GLY A O 1
ATOM 905 N N . THR A 1 121 ? -12.957 -5.991 1.976 1.00 87.50 121 THR A N 1
ATOM 906 C CA . THR A 1 121 ? -12.628 -4.564 1.894 1.00 87.50 121 THR A CA 1
ATOM 907 C C . THR A 1 121 ? -13.155 -3.990 0.578 1.00 87.50 121 THR A C 1
ATOM 909 O O . THR A 1 121 ? -12.854 -4.488 -0.504 1.00 87.50 121 THR A O 1
ATOM 912 N N . ARG A 1 122 ? -13.939 -2.911 0.673 1.00 76.12 122 ARG A N 1
ATOM 913 C CA . ARG A 1 122 ? -14.683 -2.320 -0.456 1.00 76.12 122 ARG A CA 1
ATOM 914 C C . ARG A 1 122 ? -13.950 -1.167 -1.151 1.00 76.12 122 ARG A C 1
ATOM 916 O O . ARG A 1 122 ? -14.474 -0.531 -2.059 1.00 76.12 122 ARG A O 1
ATOM 923 N N . LEU A 1 123 ? -12.765 -0.788 -0.690 1.00 85.56 123 LEU A N 1
ATOM 924 C CA . LEU A 1 123 ? -12.089 0.382 -1.237 1.00 85.56 123 LEU A CA 1
ATOM 925 C C . LEU A 1 123 ? -10.584 0.208 -1.183 1.00 85.56 123 LEU A C 1
ATOM 927 O O . LEU A 1 123 ? -10.017 0.139 -0.096 1.00 85.56 123 LEU A O 1
ATOM 931 N N . LEU A 1 124 ? -9.960 0.162 -2.356 1.00 87.75 124 LEU A N 1
ATOM 932 C CA . LEU A 1 124 ? -8.516 0.095 -2.511 1.00 87.75 124 LEU A CA 1
ATOM 933 C C . LEU A 1 124 ? -8.052 1.310 -3.308 1.00 87.75 124 LEU A C 1
ATOM 935 O O . LEU A 1 124 ? -8.356 1.457 -4.485 1.00 87.75 124 LEU A O 1
ATOM 939 N N . VAL A 1 125 ? -7.270 2.164 -2.668 1.00 88.12 125 VAL A N 1
ATOM 940 C CA . VAL A 1 125 ? -6.555 3.252 -3.327 1.00 88.12 125 VAL A CA 1
ATOM 941 C C . VAL A 1 125 ? -5.140 2.778 -3.606 1.00 88.12 125 VAL A C 1
ATOM 943 O O . VAL A 1 125 ? -4.430 2.387 -2.681 1.00 88.12 125 VAL A O 1
ATOM 946 N N . TYR A 1 126 ? -4.723 2.826 -4.866 1.00 87.88 126 TYR A N 1
ATOM 947 C CA . TYR A 1 126 ? -3.391 2.420 -5.294 1.00 87.88 126 TYR A CA 1
ATOM 948 C C . TYR A 1 126 ? -2.580 3.639 -5.718 1.00 87.88 126 TYR A C 1
ATOM 950 O O . TYR A 1 126 ? -3.004 4.416 -6.566 1.00 87.88 126 TYR A O 1
ATOM 958 N N . THR A 1 127 ? -1.381 3.823 -5.176 1.00 84.06 127 THR A N 1
ATOM 959 C CA . THR A 1 127 ? -0.527 4.934 -5.616 1.00 84.06 127 THR A CA 1
ATOM 960 C C . THR A 1 127 ? 0.325 4.493 -6.796 1.00 84.06 127 THR A C 1
ATOM 962 O O . THR A 1 127 ? 1.251 3.716 -6.587 1.00 84.06 127 THR A O 1
ATOM 965 N N . SER A 1 128 ? 0.044 4.959 -8.013 1.00 79.75 128 SER A N 1
ATOM 966 C CA . SER A 1 128 ? 0.842 4.666 -9.215 1.00 79.75 128 SER A CA 1
ATOM 967 C C . SER A 1 128 ? 2.068 5.590 -9.334 1.00 79.75 128 SER A C 1
ATOM 969 O O . SER A 1 128 ? 2.618 6.040 -8.328 1.00 79.75 128 SER A O 1
ATOM 971 N N . SER A 1 129 ? 2.596 5.798 -10.539 1.00 76.06 129 SER A N 1
ATOM 972 C CA . SER A 1 129 ? 3.765 6.641 -10.798 1.00 76.06 129 SER A CA 1
ATOM 973 C C . SER A 1 129 ? 3.657 7.325 -12.153 1.00 76.06 129 SER A C 1
ATOM 975 O O . SER A 1 129 ? 3.153 6.745 -13.108 1.00 76.06 129 SER A O 1
ATOM 977 N N . MET A 1 130 ? 4.186 8.549 -12.264 1.00 73.75 130 MET A N 1
ATOM 978 C CA . MET A 1 130 ? 4.273 9.251 -13.550 1.00 73.75 130 MET A CA 1
ATOM 979 C C . MET A 1 130 ? 5.129 8.484 -14.569 1.00 73.75 130 MET A C 1
ATOM 981 O O . MET A 1 130 ? 4.925 8.622 -15.769 1.00 73.75 130 MET A O 1
ATOM 985 N N . GLU A 1 131 ? 6.037 7.617 -14.123 1.00 75.75 131 GLU A N 1
ATOM 986 C CA . GLU A 1 131 ? 6.821 6.789 -15.041 1.00 75.75 131 GLU A CA 1
ATOM 987 C C . GLU A 1 131 ? 5.995 5.695 -15.735 1.00 75.75 131 GLU A C 1
ATOM 989 O O . GLU A 1 131 ? 6.476 5.083 -16.682 1.00 75.75 131 GLU A O 1
ATOM 994 N N . VAL A 1 132 ? 4.738 5.480 -15.326 1.00 74.38 132 VAL A N 1
ATOM 995 C CA . VAL A 1 132 ? 3.791 4.619 -16.053 1.00 74.38 132 VAL A CA 1
ATOM 996 C C . VAL A 1 132 ? 3.316 5.281 -17.354 1.00 74.38 132 VAL A C 1
ATOM 998 O O . VAL A 1 132 ? 3.065 4.593 -18.337 1.00 74.38 132 VAL A O 1
ATOM 1001 N N . VAL A 1 133 ? 3.270 6.615 -17.429 1.00 73.75 133 VAL A N 1
ATOM 1002 C CA . VAL A 1 133 ? 2.753 7.309 -18.626 1.00 73.75 133 VAL A CA 1
ATOM 1003 C C . VAL A 1 133 ? 3.815 7.601 -19.690 1.00 73.75 133 VAL A C 1
ATOM 1005 O O . VAL A 1 133 ? 3.492 8.119 -20.762 1.00 73.75 133 VAL A O 1
ATOM 1008 N N . GLY A 1 134 ? 5.091 7.286 -19.444 1.00 69.00 134 GLY A N 1
ATOM 1009 C CA . GLY A 1 134 ? 6.138 7.572 -20.419 1.00 69.00 134 GLY A CA 1
ATOM 1010 C C . GLY A 1 134 ? 7.505 6.936 -20.148 1.00 69.00 134 GLY A C 1
ATOM 1011 O O . GLY A 1 134 ? 7.690 6.258 -19.143 1.00 69.00 134 GLY A O 1
ATOM 1012 N N . PRO A 1 135 ? 8.481 7.158 -21.048 1.00 68.88 135 PRO A N 1
ATOM 1013 C CA . PRO A 1 135 ? 8.345 7.888 -22.311 1.00 68.88 135 PRO A CA 1
ATOM 1014 C C . PRO A 1 135 ? 7.444 7.147 -23.314 1.00 68.88 135 PRO A C 1
ATOM 1016 O O . PRO A 1 135 ? 7.418 5.914 -23.356 1.00 68.88 135 PRO A O 1
ATOM 1019 N N . ASN A 1 136 ? 6.687 7.900 -24.122 1.00 70.19 136 ASN A N 1
ATOM 1020 C CA . ASN A 1 136 ? 5.853 7.289 -25.157 1.00 70.19 136 ASN A CA 1
ATOM 1021 C C . ASN A 1 136 ? 6.675 6.832 -26.362 1.00 70.19 136 ASN A C 1
ATOM 1023 O O . ASN A 1 136 ? 7.767 7.340 -26.62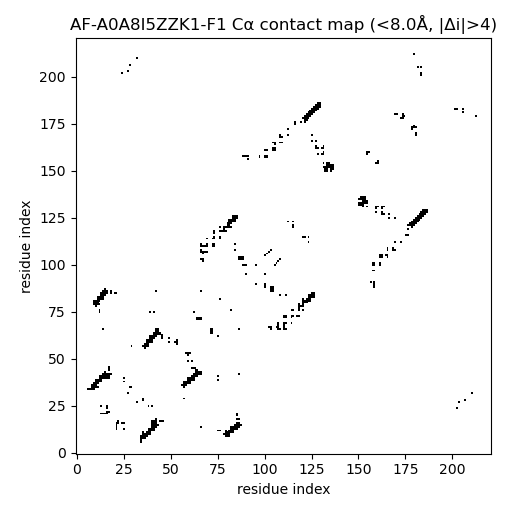8 1.00 70.19 136 ASN A O 1
ATOM 1027 N N . VAL A 1 137 ? 6.103 5.907 -27.132 1.00 69.81 137 VAL A N 1
ATOM 1028 C CA . VAL A 1 137 ? 6.768 5.266 -28.280 1.00 69.81 137 VAL A CA 1
ATOM 1029 C C . VAL A 1 137 ? 7.210 6.250 -29.369 1.00 69.81 137 VAL A C 1
ATOM 1031 O O . VAL A 1 137 ? 8.109 5.943 -30.148 1.00 69.81 137 VAL A O 1
ATOM 1034 N N . LYS A 1 138 ? 6.593 7.438 -29.418 1.00 74.00 138 LYS A N 1
ATOM 1035 C CA . LYS A 1 138 ? 6.816 8.479 -30.433 1.00 74.00 138 LYS A CA 1
ATOM 1036 C C . LYS A 1 138 ? 7.777 9.576 -29.957 1.00 74.00 138 LYS A C 1
ATOM 1038 O O . LYS A 1 138 ? 8.108 10.465 -30.733 1.00 74.00 138 LYS A O 1
ATOM 1043 N N . GLY A 1 139 ? 8.206 9.545 -28.691 1.00 71.38 139 GLY A N 1
ATOM 1044 C CA . GLY A 1 139 ? 9.019 10.600 -28.076 1.00 71.38 139 GLY A CA 1
ATOM 1045 C C . GLY A 1 139 ? 8.299 11.948 -27.956 1.00 71.38 139 GLY A C 1
ATOM 1046 O O . GLY A 1 139 ? 8.947 12.981 -27.807 1.00 71.38 139 GLY A O 1
ATOM 1047 N N . HIS A 1 140 ? 6.968 11.965 -28.055 1.00 72.44 140 HIS A N 1
ATOM 1048 C CA . HIS A 1 140 ? 6.208 13.208 -28.019 1.00 72.44 140 HIS A CA 1
ATOM 1049 C C . HIS A 1 140 ? 6.142 13.773 -26.590 1.00 72.44 140 HIS A C 1
ATOM 1051 O O . HIS A 1 140 ? 5.995 13.011 -25.635 1.00 72.44 140 HIS A O 1
ATOM 1057 N N . PRO A 1 141 ? 6.191 15.098 -26.414 1.00 69.75 141 PRO A N 1
ATOM 1058 C CA . PRO A 1 141 ? 5.886 15.723 -25.130 1.00 69.75 141 PRO A CA 1
ATOM 1059 C C . PRO A 1 141 ? 4.441 15.429 -24.692 1.00 69.75 141 PRO A C 1
ATOM 1061 O O . PRO A 1 141 ? 3.512 15.451 -25.501 1.00 69.75 141 PRO A O 1
ATOM 1064 N N . PHE A 1 142 ? 4.250 15.180 -23.396 1.00 67.44 142 PHE A N 1
ATOM 1065 C CA . PHE A 1 142 ? 2.928 15.024 -22.789 1.00 67.44 142 PHE A CA 1
ATOM 1066 C C . PHE A 1 142 ? 2.412 16.400 -22.347 1.00 67.44 142 PHE A C 1
ATOM 1068 O O . PHE A 1 142 ? 3.002 17.037 -21.474 1.00 67.44 142 PHE A O 1
ATOM 1075 N N . TYR A 1 143 ? 1.327 16.886 -22.955 1.00 69.88 143 TYR A N 1
ATOM 1076 C CA . TYR A 1 143 ? 0.782 18.218 -22.677 1.00 69.88 143 TYR A CA 1
ATOM 1077 C C . TYR A 1 143 ? -0.596 18.139 -22.031 1.00 69.88 143 TYR A C 1
ATOM 1079 O O . TYR A 1 143 ? -1.540 17.665 -22.653 1.00 69.88 143 TYR A O 1
ATOM 1087 N N . ARG A 1 144 ? -0.719 18.695 -20.816 1.00 68.69 144 ARG A N 1
ATOM 1088 C CA . ARG A 1 144 ? -1.996 18.920 -20.106 1.00 68.69 144 ARG A CA 1
ATOM 1089 C C . ARG A 1 144 ? -2.925 17.692 -20.058 1.00 68.69 144 ARG A C 1
ATOM 1091 O O . ARG A 1 144 ? -4.141 17.865 -20.072 1.00 68.69 144 ARG A O 1
ATOM 1098 N N . GLY A 1 145 ? -2.370 16.482 -20.020 1.00 66.81 145 GLY A N 1
ATOM 1099 C CA . GLY A 1 145 ? -3.174 15.275 -19.853 1.00 66.81 145 GLY A CA 1
ATOM 1100 C C . GLY A 1 145 ? -3.716 15.142 -18.431 1.00 66.81 145 GLY A C 1
ATOM 1101 O O . GLY A 1 145 ? -3.203 15.750 -17.489 1.00 66.81 145 GLY A O 1
ATOM 1102 N N . ASN A 1 146 ? -4.768 14.348 -18.315 1.00 70.50 146 ASN A N 1
ATOM 1103 C CA . ASN A 1 146 ? -5.419 13.927 -17.079 1.00 70.50 146 ASN A CA 1
ATOM 1104 C C . ASN A 1 146 ? -5.428 12.389 -16.995 1.00 70.50 146 ASN A C 1
ATOM 1106 O O . ASN A 1 146 ? -4.887 11.710 -17.867 1.00 70.50 146 ASN A O 1
ATOM 1110 N N . GLU A 1 147 ? -6.065 11.845 -15.963 1.00 67.88 147 GLU A N 1
ATOM 1111 C CA . GLU A 1 147 ? -6.184 10.407 -15.710 1.00 67.88 147 GLU A CA 1
ATOM 1112 C C . GLU A 1 147 ? -6.909 9.645 -16.837 1.00 67.88 147 GLU A C 1
ATOM 1114 O O . GLU A 1 147 ? -6.674 8.453 -17.008 1.00 67.88 147 GLU A O 1
ATOM 1119 N N . ASP A 1 148 ? -7.738 10.329 -17.633 1.00 69.06 148 ASP A N 1
ATOM 1120 C CA . ASP A 1 148 ? -8.465 9.751 -18.772 1.00 69.06 148 ASP A CA 1
ATOM 1121 C C . ASP A 1 148 ? -7.665 9.795 -20.083 1.00 69.06 148 ASP A C 1
ATOM 1123 O O . ASP A 1 148 ? -8.116 9.284 -21.111 1.00 69.06 148 ASP A O 1
ATOM 1127 N N . THR A 1 149 ? -6.502 10.454 -20.094 1.00 71.88 149 THR A N 1
ATOM 1128 C CA . THR A 1 149 ? -5.711 10.646 -21.312 1.00 71.88 149 THR A CA 1
ATOM 1129 C C . THR A 1 149 ? -5.036 9.331 -21.702 1.00 71.88 149 THR A C 1
ATOM 1131 O O . THR A 1 149 ? -4.171 8.862 -20.960 1.00 71.88 149 THR A O 1
ATOM 1134 N N . PRO A 1 150 ? -5.356 8.743 -22.872 1.00 73.12 150 PRO A N 1
ATOM 1135 C CA . PRO A 1 150 ? -4.709 7.516 -23.312 1.00 73.12 150 PRO A CA 1
ATOM 1136 C C . PRO A 1 150 ? -3.208 7.739 -23.500 1.00 73.12 150 PRO A C 1
ATOM 1138 O O . PRO A 1 150 ? -2.791 8.732 -24.103 1.00 73.12 150 PRO A O 1
ATOM 1141 N N . TYR A 1 151 ? -2.399 6.800 -23.022 1.00 73.00 151 TYR A N 1
ATOM 1142 C CA . TYR A 1 151 ? -0.951 6.842 -23.165 1.00 73.00 151 TYR A CA 1
ATOM 1143 C C . TYR A 1 151 ? -0.422 5.508 -23.711 1.00 73.00 151 TYR A C 1
ATOM 1145 O O . TYR A 1 151 ? -0.846 4.432 -23.302 1.00 73.00 151 TYR A O 1
ATOM 1153 N N . GLU A 1 152 ? 0.510 5.583 -24.663 1.00 74.56 152 GLU A N 1
ATOM 1154 C CA . GLU A 1 152 ? 1.267 4.435 -25.180 1.00 74.56 152 GLU A CA 1
ATOM 1155 C C . GLU A 1 152 ? 2.703 4.548 -24.664 1.00 74.56 152 GLU A C 1
ATOM 1157 O O . GLU A 1 152 ? 3.487 5.321 -25.217 1.00 74.56 152 GLU A O 1
ATOM 1162 N N . ALA A 1 153 ? 3.054 3.813 -23.609 1.00 77.56 153 ALA A N 1
ATOM 1163 C CA . ALA A 1 153 ? 4.374 3.885 -22.982 1.00 77.56 153 ALA A CA 1
ATOM 1164 C C . ALA A 1 153 ? 5.233 2.645 -23.278 1.00 77.56 153 ALA A C 1
ATOM 1166 O O . ALA A 1 153 ? 4.728 1.530 -23.404 1.00 77.56 153 ALA A O 1
ATOM 1167 N N . ILE A 1 154 ? 6.554 2.839 -23.373 1.00 78.19 154 ILE A N 1
ATOM 1168 C CA . ILE A 1 154 ? 7.533 1.743 -23.337 1.00 78.19 154 ILE A CA 1
ATOM 1169 C C . ILE A 1 154 ? 8.372 1.905 -22.079 1.00 78.19 154 ILE A C 1
ATOM 1171 O O . ILE A 1 154 ? 9.144 2.854 -21.941 1.00 78.19 154 ILE A O 1
ATOM 1175 N N . HIS A 1 155 ? 8.282 0.917 -21.198 1.00 82.81 155 HIS A N 1
ATOM 1176 C CA . HIS A 1 155 ? 9.088 0.854 -19.991 1.00 82.81 155 HIS A CA 1
ATOM 1177 C C . HIS A 1 155 ? 10.321 -0.014 -20.238 1.00 82.81 155 HIS A C 1
ATOM 1179 O O . HIS A 1 155 ? 10.218 -1.168 -20.647 1.00 82.81 155 HIS A O 1
ATOM 1185 N N . ARG A 1 156 ? 11.507 0.559 -20.018 1.00 81.00 156 ARG A N 1
ATOM 1186 C CA . ARG A 1 156 ? 12.790 -0.165 -20.113 1.00 81.00 156 ARG A CA 1
ATOM 1187 C C . ARG A 1 156 ? 13.420 -0.429 -18.751 1.00 81.00 156 ARG A C 1
ATOM 1189 O O . ARG A 1 156 ? 14.255 -1.319 -18.628 1.00 81.00 156 ARG A O 1
ATOM 1196 N N . HIS A 1 157 ? 13.026 0.344 -17.743 1.00 86.19 157 HIS A N 1
ATOM 1197 C CA . HIS A 1 157 ? 13.526 0.211 -16.384 1.00 86.19 157 HIS A CA 1
ATOM 1198 C C . HIS A 1 157 ? 12.591 -0.676 -15.546 1.00 86.19 157 HIS A C 1
ATOM 1200 O O . HIS A 1 157 ? 11.373 -0.624 -15.739 1.00 86.19 157 HIS A O 1
ATOM 1206 N N . PRO A 1 158 ? 13.126 -1.471 -14.598 1.00 89.25 158 PRO A N 1
ATOM 1207 C CA . PRO A 1 158 ? 12.313 -2.380 -13.791 1.00 89.25 158 PRO A CA 1
ATOM 1208 C C . PRO A 1 158 ? 11.207 -1.685 -12.988 1.00 89.25 158 PRO A C 1
ATOM 1210 O O . PRO A 1 158 ? 10.096 -2.206 -12.905 1.00 89.25 158 PRO A O 1
ATOM 1213 N N . TYR A 1 159 ? 11.483 -0.503 -12.426 1.00 89.25 159 TYR A N 1
ATOM 1214 C CA . TYR A 1 159 ? 10.512 0.227 -11.611 1.00 89.25 159 TYR A CA 1
ATOM 1215 C C . TYR A 1 159 ? 9.268 0.661 -12.414 1.00 89.25 159 TYR A C 1
ATOM 1217 O O . TYR A 1 159 ? 8.173 0.221 -12.050 1.00 89.25 159 TYR A O 1
ATOM 1225 N N . PRO A 1 160 ? 9.383 1.387 -13.543 1.00 87.75 160 PRO A N 1
ATOM 1226 C CA . PRO A 1 160 ? 8.230 1.734 -14.380 1.00 87.75 160 PRO A CA 1
ATOM 1227 C C . PRO A 1 160 ? 7.448 0.517 -14.873 1.00 87.75 160 PRO A C 1
ATOM 1229 O O . PRO A 1 160 ? 6.224 0.496 -14.758 1.00 87.75 160 PRO A O 1
ATOM 1232 N N . CYS A 1 161 ? 8.148 -0.538 -15.319 1.00 89.94 161 CYS A N 1
ATOM 1233 C CA . CYS A 1 161 ? 7.514 -1.801 -15.708 1.00 89.94 161 CYS A CA 1
ATOM 1234 C C . CYS A 1 161 ? 6.661 -2.366 -14.566 1.00 89.94 161 CYS A C 1
ATOM 1236 O O . CYS A 1 161 ? 5.519 -2.764 -14.775 1.00 89.94 161 CYS A O 1
ATOM 1238 N N . SER A 1 162 ? 7.208 -2.393 -13.348 1.00 92.75 162 SER A N 1
ATOM 1239 C CA . SER A 1 162 ? 6.507 -2.936 -12.184 1.00 92.75 162 SER A CA 1
ATOM 1240 C C . SER A 1 162 ? 5.264 -2.126 -11.806 1.00 92.75 162 SER A C 1
ATOM 1242 O O . SER A 1 162 ? 4.241 -2.715 -11.470 1.00 92.75 162 SER A O 1
ATOM 1244 N N . LYS A 1 163 ? 5.319 -0.790 -11.905 1.00 89.25 163 LYS A N 1
ATOM 1245 C CA . LYS A 1 163 ? 4.180 0.092 -11.618 1.00 89.25 163 LYS A CA 1
ATOM 1246 C C . LYS A 1 163 ? 3.081 -0.041 -12.669 1.00 89.25 163 LYS A C 1
ATOM 1248 O O . LYS A 1 163 ? 1.918 -0.092 -12.288 1.00 89.25 163 LYS A O 1
ATOM 1253 N N . ALA A 1 164 ? 3.442 -0.168 -13.946 1.00 87.75 164 ALA A N 1
ATOM 1254 C CA . ALA A 1 164 ? 2.488 -0.391 -15.030 1.00 87.75 164 ALA A CA 1
ATOM 1255 C C . ALA A 1 164 ? 1.770 -1.744 -14.893 1.00 87.75 164 ALA A C 1
ATOM 1257 O O . ALA A 1 164 ? 0.547 -1.811 -14.980 1.00 87.75 164 ALA A O 1
ATOM 1258 N N . LEU A 1 165 ? 2.518 -2.816 -14.600 1.00 92.00 165 LEU A N 1
ATOM 1259 C CA . LEU A 1 165 ? 1.941 -4.142 -14.352 1.00 92.00 165 LEU A CA 1
ATOM 1260 C C . LEU A 1 165 ? 0.997 -4.131 -13.146 1.00 92.00 165 LEU A C 1
ATOM 1262 O O . LEU A 1 165 ? -0.104 -4.666 -13.211 1.00 92.00 165 LEU A O 1
ATOM 1266 N N . ALA A 1 166 ? 1.412 -3.505 -12.049 1.00 91.06 166 ALA A N 1
ATOM 1267 C CA . ALA A 1 166 ? 0.590 -3.403 -10.854 1.00 91.06 166 ALA A CA 1
ATOM 1268 C C . ALA A 1 166 ? -0.666 -2.543 -11.077 1.00 91.06 166 ALA A C 1
ATOM 1270 O O . ALA A 1 166 ? -1.736 -2.913 -10.604 1.00 91.06 166 ALA A O 1
ATOM 1271 N N . GLU A 1 167 ? -0.575 -1.449 -11.842 1.00 86.25 167 GLU A N 1
ATOM 1272 C CA . GLU A 1 167 ? -1.744 -0.661 -12.251 1.00 86.25 167 GLU A CA 1
ATOM 1273 C C . GLU A 1 167 ? -2.730 -1.510 -13.065 1.00 86.25 167 GLU A C 1
ATOM 1275 O O . GLU A 1 167 ? -3.926 -1.491 -12.780 1.00 86.25 167 GLU A O 1
ATOM 1280 N N . GLN A 1 168 ? -2.241 -2.331 -13.999 1.00 87.69 168 GLN A N 1
ATOM 1281 C CA . GLN A 1 168 ? -3.084 -3.263 -14.749 1.00 87.69 168 GLN A CA 1
ATOM 1282 C C . GLN A 1 168 ? -3.799 -4.263 -13.823 1.00 87.69 168 GLN A C 1
ATOM 1284 O O . GLN A 1 168 ? -5.014 -4.415 -13.928 1.00 87.69 168 GLN A O 1
ATOM 1289 N N . LEU A 1 169 ? -3.088 -4.892 -12.878 1.00 90.81 169 LEU A N 1
ATOM 1290 C CA . LEU A 1 169 ? -3.692 -5.821 -11.907 1.00 90.81 169 LEU A CA 1
ATOM 1291 C C . LEU A 1 169 ? -4.794 -5.149 -11.078 1.00 90.81 169 LEU A C 1
ATOM 1293 O O . LEU A 1 169 ? -5.856 -5.728 -10.837 1.00 90.81 169 LEU A O 1
ATOM 1297 N N . VAL A 1 170 ? -4.541 -3.914 -10.647 1.00 86.38 170 VAL A N 1
ATOM 1298 C CA . VAL A 1 170 ? -5.481 -3.102 -9.873 1.00 86.38 170 VAL A CA 1
ATOM 1299 C C . VAL A 1 170 ? -6.722 -2.763 -10.709 1.00 86.38 170 VAL A C 1
ATOM 1301 O O . VAL A 1 170 ? -7.843 -2.935 -10.230 1.00 86.38 170 VAL A O 1
ATOM 1304 N N . LEU A 1 171 ? -6.549 -2.350 -11.968 1.00 83.69 171 LEU A N 1
ATOM 1305 C CA . LEU A 1 171 ? -7.650 -2.062 -12.894 1.00 83.69 171 LEU A CA 1
ATOM 1306 C C . LEU A 1 171 ? -8.479 -3.313 -13.221 1.00 83.69 171 LEU A C 1
ATOM 1308 O O . LEU A 1 171 ? -9.705 -3.244 -13.227 1.00 83.69 171 LEU A O 1
ATOM 1312 N N . GLU A 1 172 ? -7.839 -4.463 -13.430 1.00 86.62 172 GLU A N 1
ATOM 1313 C CA . GLU A 1 172 ? -8.512 -5.752 -13.648 1.00 86.62 172 GLU A CA 1
ATOM 1314 C C . GLU A 1 172 ? -9.274 -6.237 -12.406 1.00 86.62 172 GLU A C 1
ATOM 1316 O O . GLU A 1 172 ? -10.257 -6.977 -12.511 1.00 86.62 172 GLU A O 1
ATOM 1321 N N . ALA A 1 173 ? -8.842 -5.825 -11.212 1.00 84.19 173 ALA A N 1
ATOM 1322 C CA . ALA A 1 173 ? -9.560 -6.094 -9.975 1.00 84.19 173 ALA A CA 1
ATOM 1323 C C . ALA A 1 173 ? -10.792 -5.200 -9.779 1.00 84.19 173 ALA A C 1
ATOM 1325 O O . ALA A 1 173 ? -11.665 -5.544 -8.976 1.00 84.19 173 ALA A O 1
ATOM 1326 N N . ASN A 1 174 ? -10.903 -4.094 -10.521 1.00 74.81 174 ASN A N 1
ATOM 1327 C CA . ASN A 1 174 ? -12.031 -3.181 -10.417 1.00 74.81 174 ASN A CA 1
ATOM 1328 C C . ASN A 1 174 ? -13.358 -3.890 -10.721 1.00 74.81 174 ASN A C 1
ATOM 1330 O O . ASN A 1 174 ? -13.470 -4.677 -11.658 1.00 74.81 174 ASN A O 1
ATOM 1334 N N . GLY A 1 175 ? -14.391 -3.620 -9.927 1.00 63.41 175 GLY A N 1
ATOM 1335 C CA . GLY A 1 175 ? -15.690 -4.286 -10.074 1.00 63.41 175 GLY A CA 1
ATOM 1336 C C . GLY A 1 175 ? -15.750 -5.729 -9.548 1.00 63.41 175 GLY A C 1
ATOM 1337 O O . GLY A 1 175 ? -16.853 -6.260 -9.389 1.00 63.41 175 GLY A O 1
ATOM 1338 N N . ARG A 1 176 ? -14.626 -6.352 -9.158 1.00 60.03 176 ARG A N 1
ATOM 1339 C CA . ARG A 1 176 ? -14.659 -7.569 -8.332 1.00 60.03 176 ARG A CA 1
ATOM 1340 C C . ARG A 1 176 ? -15.057 -7.166 -6.912 1.00 60.03 176 ARG A C 1
ATOM 1342 O O . ARG A 1 176 ? -14.244 -6.634 -6.173 1.00 60.03 176 ARG A O 1
ATOM 1349 N N . LYS A 1 177 ? -16.337 -7.366 -6.566 1.00 44.25 177 LYS A N 1
ATOM 1350 C CA . LYS A 1 177 ? -16.950 -6.962 -5.281 1.00 44.25 177 LYS A CA 1
ATOM 1351 C C . LYS A 1 177 ? -16.566 -5.529 -4.864 1.00 44.25 177 LYS A C 1
ATOM 1353 O O . LYS A 1 177 ? -15.798 -5.333 -3.935 1.00 44.25 177 LYS A O 1
ATOM 1358 N N . ALA A 1 178 ? -17.178 -4.554 -5.545 1.00 39.50 178 ALA A N 1
ATOM 1359 C CA . ALA A 1 178 ? -17.262 -3.140 -5.160 1.00 39.50 178 ALA A CA 1
ATOM 1360 C C . ALA A 1 178 ? -15.943 -2.544 -4.647 1.00 39.50 178 ALA A C 1
ATOM 1362 O O . ALA A 1 178 ? -15.854 -2.232 -3.471 1.00 39.50 178 ALA A O 1
ATOM 1363 N N . MET A 1 179 ? -14.958 -2.392 -5.535 1.00 39.78 179 MET A N 1
ATOM 1364 C CA . MET A 1 179 ? -13.710 -1.659 -5.312 1.00 39.78 179 MET A CA 1
ATOM 1365 C C . MET A 1 179 ? -13.793 -0.332 -6.080 1.00 39.78 179 MET A C 1
ATOM 1367 O O . MET A 1 179 ? -14.281 -0.319 -7.205 1.00 39.78 179 MET A O 1
ATOM 1371 N N . TRP A 1 180 ? -13.365 0.782 -5.487 1.00 39.53 180 TRP A N 1
ATOM 1372 C CA . TRP A 1 180 ? -13.179 2.057 -6.195 1.00 39.53 180 TRP A CA 1
ATOM 1373 C C . TRP A 1 180 ? -11.703 2.439 -6.153 1.00 39.53 180 TRP A C 1
ATOM 1375 O O . TRP A 1 180 ? -11.050 2.264 -5.127 1.00 39.53 180 TRP A O 1
ATOM 1385 N N . LEU A 1 181 ? -11.190 2.909 -7.289 1.00 47.34 181 LEU A N 1
ATOM 1386 C CA . LEU A 1 181 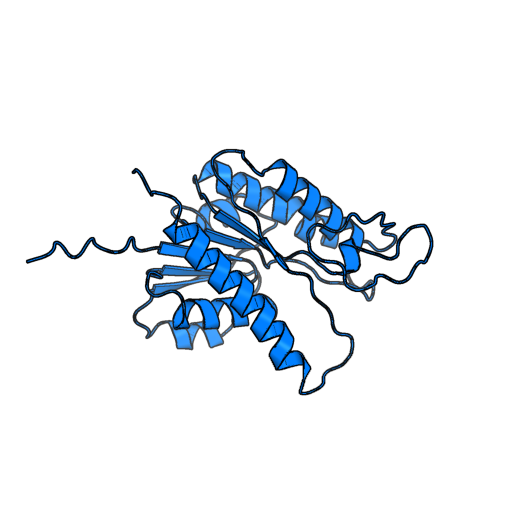? -9.766 3.060 -7.567 1.00 47.34 181 LEU A CA 1
ATOM 1387 C C . LEU A 1 181 ? -9.423 4.533 -7.780 1.00 47.34 181 LEU A C 1
ATOM 1389 O O . LEU A 1 181 ? -10.096 5.227 -8.538 1.00 47.34 181 LEU A O 1
ATOM 1393 N N . GLY A 1 182 ? -8.346 4.990 -7.146 1.00 45.69 182 GLY A N 1
ATOM 1394 C CA . GLY A 1 182 ? -7.714 6.276 -7.433 1.00 45.69 182 GLY A CA 1
ATOM 1395 C C . GLY A 1 182 ? -6.210 6.080 -7.574 1.00 45.69 182 GLY A C 1
ATOM 1396 O O . GLY A 1 182 ? -5.610 5.500 -6.672 1.00 45.69 182 GLY A O 1
ATOM 1397 N N . CYS A 1 183 ? -5.632 6.546 -8.686 1.00 46.69 183 CYS A N 1
ATOM 1398 C CA . CYS A 1 183 ? -4.194 6.530 -8.966 1.00 46.69 183 CYS A CA 1
ATOM 1399 C C . CYS A 1 183 ? -3.567 7.886 -8.626 1.00 46.69 183 CYS A C 1
ATOM 1401 O O . CYS A 1 183 ? -4.054 8.919 -9.076 1.00 46.69 183 CYS A O 1
ATOM 1403 N N . ILE A 1 184 ? -2.465 7.895 -7.870 1.00 49.59 184 ILE A N 1
ATOM 1404 C CA . ILE A 1 184 ? -1.627 9.093 -7.685 1.00 49.59 184 ILE A CA 1
ATOM 1405 C C . ILE A 1 184 ? -0.372 8.971 -8.554 1.00 49.59 184 ILE A C 1
ATOM 1407 O O . ILE A 1 184 ? 0.329 7.969 -8.462 1.00 49.59 184 ILE A O 1
ATOM 1411 N N . TYR A 1 185 ? -0.058 10.004 -9.336 1.00 47.75 185 TYR A N 1
ATOM 1412 C CA . TYR A 1 185 ? 1.201 10.147 -10.077 1.00 47.75 185 TYR A CA 1
ATOM 1413 C C . TYR A 1 185 ? 2.218 10.969 -9.253 1.00 47.75 185 TYR A C 1
ATOM 1415 O O . TYR A 1 185 ? 1.852 11.999 -8.688 1.00 47.75 185 TYR A O 1
ATOM 1423 N N . TRP A 1 186 ? 3.489 10.541 -9.166 1.00 38.72 186 TRP A N 1
ATOM 1424 C CA . TRP A 1 186 ? 4.532 11.207 -8.351 1.00 38.72 186 TRP A CA 1
ATOM 1425 C C . TRP A 1 186 ? 5.847 11.496 -9.116 1.00 38.72 186 TRP A C 1
ATOM 1427 O O . TRP A 1 186 ? 6.311 10.626 -9.852 1.00 38.72 186 TRP A O 1
ATOM 1437 N N . TRP A 1 187 ? 6.434 12.692 -8.890 1.00 36.09 187 TRP A N 1
ATOM 1438 C CA . TRP A 1 187 ? 7.813 13.168 -9.195 1.00 36.09 187 TRP A CA 1
ATOM 1439 C C . TRP A 1 187 ? 8.131 14.376 -8.262 1.00 36.09 187 TRP A C 1
ATOM 1441 O O . TRP A 1 187 ? 7.204 15.175 -8.074 1.00 36.09 187 TRP A O 1
ATOM 1451 N N . PRO A 1 188 ? 9.342 14.565 -7.653 1.00 43.75 188 PRO A N 1
ATOM 1452 C CA . PRO A 1 188 ? 10.411 15.309 -8.350 1.00 43.75 188 PRO A CA 1
ATOM 1453 C C . PRO A 1 188 ? 11.900 15.049 -8.011 1.00 43.75 188 PRO A C 1
ATOM 1455 O O . PRO A 1 188 ? 12.292 14.820 -6.871 1.00 43.75 188 PRO A O 1
ATOM 1458 N N . GLU A 1 189 ? 12.748 15.255 -9.030 1.00 39.62 189 GLU A N 1
ATOM 1459 C CA . GLU A 1 189 ? 14.228 15.266 -9.002 1.00 39.62 189 GLU A CA 1
ATOM 1460 C C . GLU A 1 189 ? 14.880 16.510 -8.350 1.00 39.62 189 GLU A C 1
ATOM 1462 O O . GLU A 1 189 ? 16.103 16.600 -8.287 1.00 39.62 189 GLU A O 1
ATOM 1467 N N . SER A 1 190 ? 14.127 17.496 -7.848 1.00 35.91 190 SER A N 1
ATOM 1468 C CA . SER A 1 190 ? 14.715 18.616 -7.085 1.00 35.91 190 SER A CA 1
ATOM 1469 C C . SER A 1 190 ? 13.686 19.382 -6.248 1.00 35.91 190 SER A C 1
ATOM 1471 O O . SER A 1 190 ? 12.597 19.720 -6.711 1.00 35.91 190 SER A O 1
ATOM 1473 N N . TRP A 1 191 ? 14.061 19.655 -4.993 1.00 43.16 191 TRP A N 1
ATOM 1474 C CA . TRP A 1 191 ? 13.259 20.340 -3.977 1.00 43.16 191 TRP A CA 1
ATOM 1475 C C . TRP A 1 191 ? 13.153 21.851 -4.245 1.00 43.16 191 TRP A C 1
ATOM 1477 O O . TRP A 1 191 ? 14.161 22.553 -4.286 1.00 43.16 191 TRP A O 1
ATOM 1487 N N . SER A 1 192 ? 11.927 22.378 -4.342 1.00 34.56 192 SER A N 1
ATOM 1488 C CA . SER A 1 192 ? 11.641 23.816 -4.220 1.00 34.56 192 SER A CA 1
ATOM 1489 C C . SER A 1 192 ? 10.344 24.053 -3.435 1.00 34.56 192 SER A C 1
ATOM 1491 O O . SER A 1 192 ? 9.415 23.243 -3.472 1.00 34.56 192 SER A O 1
ATOM 1493 N N . SER A 1 193 ? 10.262 25.183 -2.727 1.00 36.53 193 SER A N 1
ATOM 1494 C CA . SER A 1 193 ? 9.170 25.538 -1.802 1.00 36.53 193 SER A CA 1
ATOM 1495 C C . SER A 1 193 ? 7.763 25.545 -2.428 1.00 36.53 193 SER A C 1
ATOM 1497 O O . SER A 1 193 ? 6.776 25.363 -1.718 1.00 36.53 193 SER A O 1
ATOM 1499 N N . GLY A 1 194 ? 7.642 25.685 -3.753 1.00 36.84 194 GLY A N 1
ATOM 1500 C CA . GLY A 1 194 ? 6.357 25.652 -4.466 1.00 36.84 194 GLY A CA 1
ATOM 1501 C C . GLY A 1 194 ? 5.730 24.255 -4.605 1.00 36.84 194 GLY A C 1
ATOM 1502 O O . GLY A 1 194 ? 4.504 24.143 -4.686 1.00 36.84 194 GLY A O 1
ATOM 1503 N N . GLN A 1 195 ? 6.532 23.184 -4.586 1.00 37.03 195 GLN A N 1
ATOM 1504 C CA . GLN A 1 195 ? 6.071 21.810 -4.846 1.00 37.03 195 GLN A CA 1
ATOM 1505 C C . GLN A 1 195 ? 5.367 21.160 -3.645 1.00 37.03 195 GLN A C 1
ATOM 1507 O O . GLN A 1 195 ? 4.474 20.335 -3.844 1.00 37.03 195 GLN A O 1
ATOM 1512 N N . HIS A 1 196 ? 5.660 21.612 -2.417 1.00 40.25 196 HIS A N 1
ATOM 1513 C CA . HIS A 1 196 ? 4.901 21.228 -1.217 1.00 40.25 196 HIS A CA 1
ATOM 1514 C C . HIS A 1 196 ? 3.404 21.505 -1.392 1.00 40.25 196 HIS A C 1
ATOM 1516 O O . HIS A 1 196 ? 2.568 20.698 -0.993 1.00 40.25 196 HIS A O 1
ATOM 1522 N N . SER A 1 197 ? 3.061 22.614 -2.057 1.00 43.91 197 SER A N 1
ATOM 1523 C CA . SER A 1 197 ? 1.667 22.987 -2.295 1.00 43.91 197 SER A CA 1
ATOM 1524 C C . SER A 1 197 ? 0.965 22.068 -3.296 1.00 43.91 197 SER A C 1
ATOM 1526 O O . SER A 1 197 ? -0.239 21.870 -3.181 1.00 43.91 197 SER A O 1
ATOM 1528 N N . TRP A 1 198 ? 1.686 21.499 -4.267 1.00 42.31 198 TRP A N 1
ATOM 1529 C CA . TRP A 1 198 ? 1.096 20.682 -5.330 1.00 42.31 198 TRP A CA 1
ATOM 1530 C C . TRP A 1 198 ? 0.876 19.239 -4.876 1.00 42.31 198 TRP A C 1
ATOM 1532 O O . TRP A 1 198 ? -0.221 18.714 -5.032 1.00 42.31 198 TRP A O 1
ATOM 1542 N N . VAL A 1 199 ? 1.869 18.637 -4.213 1.00 48.69 199 VAL A N 1
ATOM 1543 C CA . VAL A 1 199 ? 1.737 17.299 -3.608 1.00 48.69 199 VAL A CA 1
ATOM 1544 C C . VAL A 1 199 ? 0.633 17.299 -2.552 1.00 48.69 199 VAL A C 1
ATOM 1546 O O . VAL A 1 199 ? -0.259 16.453 -2.596 1.00 48.69 199 VAL A O 1
ATOM 1549 N N . ALA A 1 200 ? 0.622 18.302 -1.668 1.00 54.84 200 ALA A N 1
ATOM 1550 C CA . ALA A 1 200 ? -0.450 18.464 -0.693 1.00 54.84 200 ALA A CA 1
ATOM 1551 C C . ALA A 1 200 ? -1.819 18.643 -1.370 1.00 54.84 200 ALA A C 1
ATOM 1553 O O . ALA A 1 200 ? -2.797 18.083 -0.888 1.00 54.84 200 ALA A O 1
ATOM 1554 N N . ARG A 1 201 ? -1.909 19.351 -2.510 1.00 59.44 201 ARG A N 1
ATOM 1555 C CA . ARG A 1 201 ? -3.152 19.476 -3.298 1.00 59.44 201 ARG A CA 1
ATOM 1556 C C . ARG A 1 201 ? -3.597 18.156 -3.925 1.00 59.44 201 ARG A C 1
ATOM 1558 O O . ARG A 1 201 ? -4.789 17.879 -3.887 1.00 59.44 201 ARG A O 1
ATOM 1565 N N . CYS A 1 202 ? -2.694 17.339 -4.468 1.00 59.78 202 CYS A N 1
ATOM 1566 C CA . CYS A 1 202 ? -3.040 16.029 -5.034 1.00 59.78 202 CYS A CA 1
ATOM 1567 C C . CYS A 1 202 ? -3.517 15.057 -3.953 1.00 59.78 202 CYS A C 1
ATOM 1569 O O . CYS A 1 202 ? -4.576 14.450 -4.101 1.00 59.78 202 CYS A O 1
ATOM 1571 N N . ILE A 1 203 ? -2.789 14.963 -2.835 1.00 62.53 203 ILE A N 1
ATOM 1572 C CA . ILE A 1 203 ? -3.196 14.134 -1.692 1.00 62.53 203 ILE A CA 1
ATOM 1573 C C . ILE A 1 203 ? -4.516 14.663 -1.110 1.00 62.53 203 ILE A C 1
ATOM 1575 O O . ILE A 1 203 ? -5.422 13.884 -0.826 1.00 62.53 203 ILE A O 1
ATOM 1579 N N . SER A 1 204 ? -4.675 15.987 -1.017 1.00 63.50 204 SER A N 1
ATOM 1580 C CA . SER A 1 204 ? -5.908 16.643 -0.569 1.00 63.50 204 SER A CA 1
ATOM 1581 C C . SER A 1 204 ? -7.095 16.334 -1.475 1.00 63.50 204 SER A C 1
ATOM 1583 O O . SER A 1 204 ? -8.169 15.979 -0.985 1.00 63.50 204 SER A O 1
ATOM 1585 N N . ALA A 1 205 ? -6.910 16.420 -2.793 1.00 65.56 205 ALA A N 1
ATOM 1586 C CA . ALA A 1 205 ? -7.930 16.095 -3.777 1.00 65.56 205 ALA A CA 1
ATOM 1587 C C . ALA A 1 205 ? -8.290 14.608 -3.724 1.00 65.56 205 ALA A C 1
ATOM 1589 O O . ALA A 1 205 ? -9.474 14.282 -3.752 1.00 65.56 205 ALA A O 1
ATOM 1590 N N . MET A 1 206 ? -7.307 13.714 -3.588 1.00 68.44 206 MET A N 1
ATOM 1591 C CA . MET A 1 206 ? -7.543 12.282 -3.410 1.00 68.44 206 MET A CA 1
ATOM 1592 C C . MET A 1 206 ? -8.350 12.015 -2.141 1.00 68.44 206 MET A C 1
ATOM 1594 O O . MET A 1 206 ? -9.401 11.391 -2.228 1.00 68.44 206 MET A O 1
ATOM 1598 N N . ILE A 1 207 ? -7.905 12.503 -0.980 1.00 67.25 207 ILE A N 1
ATOM 1599 C CA . ILE A 1 207 ? -8.609 12.315 0.295 1.00 67.25 207 ILE A CA 1
ATOM 1600 C C . ILE A 1 207 ? -10.020 12.906 0.204 1.00 67.25 207 ILE A C 1
ATOM 1602 O O . ILE A 1 207 ? -10.981 12.260 0.601 1.00 67.25 207 ILE A O 1
ATOM 1606 N N . SER A 1 208 ? -10.190 14.070 -0.425 1.00 68.75 208 SER A N 1
ATOM 1607 C CA . SER A 1 208 ? -11.510 14.666 -0.657 1.00 68.75 208 SER A CA 1
ATOM 1608 C C . SER A 1 208 ? -12.409 13.792 -1.538 1.00 68.75 208 SER A C 1
ATOM 1610 O O . SER A 1 208 ? -13.593 13.636 -1.238 1.00 68.75 208 SER A O 1
ATOM 1612 N N . HIS A 1 209 ? -11.883 13.211 -2.621 1.00 68.62 209 HIS A N 1
ATOM 1613 C CA . HIS A 1 209 ? -12.626 12.266 -3.461 1.00 68.62 209 HIS A CA 1
ATOM 1614 C C . HIS A 1 209 ? -12.930 10.965 -2.719 1.00 68.62 209 HIS A C 1
ATOM 1616 O O . HIS A 1 209 ? -14.046 10.467 -2.821 1.00 68.62 209 HIS A O 1
ATOM 1622 N N . LEU A 1 210 ? -11.994 10.467 -1.916 1.00 69.56 210 LEU A N 1
ATOM 1623 C CA . LEU A 1 210 ? -12.145 9.268 -1.101 1.00 69.56 210 LEU A CA 1
ATOM 1624 C C . LEU A 1 210 ? -13.242 9.441 -0.046 1.00 69.56 210 LEU A C 1
ATOM 1626 O O . LEU A 1 210 ? -14.125 8.593 0.082 1.00 69.56 210 LEU A O 1
ATOM 1630 N N . ILE A 1 211 ? -13.236 10.574 0.663 1.00 69.69 211 ILE A N 1
ATOM 1631 C CA . ILE A 1 211 ? -14.273 10.967 1.625 1.00 69.69 211 ILE A CA 1
ATOM 1632 C C . ILE A 1 211 ? -15.632 11.073 0.917 1.00 69.69 211 ILE A C 1
ATOM 1634 O O . ILE A 1 211 ? -16.646 10.627 1.450 1.00 69.69 211 ILE A O 1
ATOM 1638 N N . LYS A 1 212 ? -15.686 11.630 -0.302 1.00 68.44 212 LYS A N 1
ATOM 1639 C CA . LYS A 1 212 ? -16.924 11.668 -1.103 1.00 68.44 212 LYS A CA 1
ATOM 1640 C C . LYS A 1 212 ? -17.390 10.263 -1.504 1.00 68.44 212 LYS A C 1
ATOM 1642 O O . LYS A 1 212 ? -18.557 9.948 -1.298 1.00 68.44 212 LYS A O 1
ATOM 1647 N N . ALA A 1 213 ? -16.501 9.410 -2.012 1.00 66.25 213 ALA A N 1
ATOM 1648 C CA . ALA A 1 213 ? -16.817 8.055 -2.474 1.00 66.25 213 ALA A CA 1
ATOM 1649 C C . ALA A 1 213 ? -17.344 7.156 -1.341 1.00 66.25 213 ALA A C 1
ATOM 1651 O O . ALA A 1 213 ? -18.305 6.406 -1.510 1.00 66.25 213 ALA A O 1
ATOM 1652 N N . THR A 1 214 ? -16.773 7.300 -0.146 1.00 66.75 214 THR A N 1
ATOM 1653 C CA . THR A 1 214 ? -17.226 6.623 1.080 1.00 66.75 214 THR A CA 1
ATOM 1654 C C . THR A 1 214 ? -18.510 7.230 1.667 1.00 66.75 214 THR A C 1
ATOM 1656 O O . THR A 1 214 ? -19.057 6.675 2.618 1.00 66.75 214 THR A O 1
ATOM 1659 N N . ARG A 1 215 ? -19.002 8.376 1.171 1.00 67.50 215 ARG A N 1
ATOM 1660 C CA . ARG A 1 215 ? -20.295 8.983 1.564 1.00 67.50 215 ARG A CA 1
ATOM 1661 C C . ARG A 1 215 ? -21.436 8.640 0.604 1.00 67.50 215 ARG A C 1
ATOM 1663 O O . ARG A 1 215 ? -22.577 8.582 1.044 1.00 67.50 215 ARG A O 1
ATOM 1670 N N . THR A 1 216 ? -21.150 8.467 -0.686 1.00 56.44 216 THR A N 1
ATOM 1671 C CA . THR A 1 216 ? -22.167 8.250 -1.734 1.00 56.44 216 THR A CA 1
ATOM 1672 C C . THR A 1 216 ? -22.549 6.788 -1.928 1.00 56.44 216 THR A C 1
ATOM 1674 O O . THR A 1 216 ? -23.628 6.505 -2.443 1.00 56.44 216 THR A O 1
ATOM 1677 N N . SER A 1 217 ? -21.703 5.851 -1.508 1.00 51.00 217 SER A N 1
ATOM 1678 C CA . SER A 1 217 ? -22.079 4.446 -1.417 1.00 51.00 217 SER A CA 1
ATOM 1679 C C . SER A 1 217 ? -23.013 4.268 -0.216 1.00 51.00 217 SER A C 1
ATOM 1681 O O . SER A 1 217 ? -22.614 4.437 0.933 1.00 51.00 217 SER A O 1
ATOM 1683 N N . THR A 1 218 ? -24.290 3.969 -0.461 1.00 45.97 218 THR A N 1
ATOM 1684 C CA . THR A 1 218 ? -25.205 3.508 0.590 1.00 45.97 218 THR A CA 1
ATOM 1685 C C . THR A 1 218 ? -24.635 2.215 1.170 1.00 45.97 218 THR A C 1
ATOM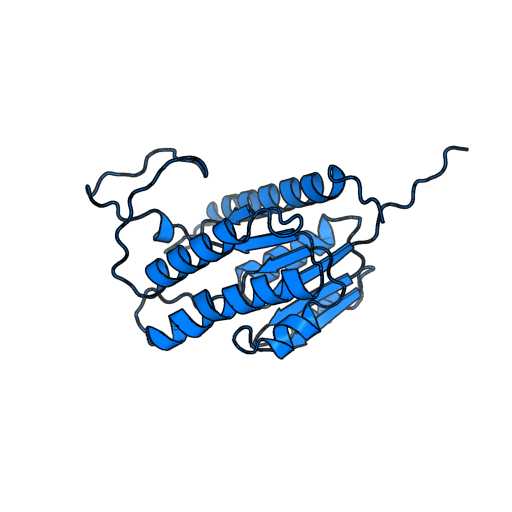 1687 O O . THR A 1 218 ? -24.650 1.172 0.515 1.00 45.97 218 THR A O 1
ATOM 1690 N N . TRP A 1 219 ? -24.078 2.295 2.378 1.00 45.12 219 TRP A N 1
ATOM 1691 C CA . TRP A 1 219 ? -23.586 1.153 3.143 1.00 45.12 219 TRP A CA 1
ATOM 1692 C C . TRP A 1 219 ? -24.790 0.361 3.664 1.00 45.12 219 TRP A C 1
ATOM 1694 O O . TRP A 1 219 ? -25.155 0.459 4.830 1.00 45.12 219 TRP A O 1
ATOM 1704 N N . SER A 1 220 ? -25.469 -0.375 2.784 1.00 33.38 220 SER A N 1
ATOM 1705 C CA . SER A 1 220 ? -26.417 -1.401 3.216 1.00 33.38 220 SER A CA 1
ATOM 1706 C C . SER A 1 220 ? -25.592 -2.540 3.821 1.00 33.38 220 SER A C 1
ATOM 1708 O O . SER A 1 220 ? -24.753 -3.122 3.118 1.00 33.38 220 SER A O 1
ATOM 1710 N N . PHE A 1 221 ? -25.757 -2.756 5.127 1.00 38.44 221 PHE A N 1
ATOM 1711 C CA . PHE A 1 221 ? -25.146 -3.845 5.893 1.00 38.44 221 PHE A CA 1
ATOM 1712 C C . PHE A 1 221 ? -25.726 -5.202 5.492 1.00 38.44 221 PHE A C 1
ATOM 1714 O O . PHE A 1 221 ? -26.941 -5.252 5.193 1.00 38.44 221 PHE A O 1
#

Foldseek 3Di:
DDDPPDDAAAAEEEECLVPDLNVLLVVCCLVPQPRHAEYEYEYCDDDPVQVVVCPDNHHYHYHHDALLDLVSLLVSCAPHQEYEYPWADDDPPCPDDLVVRLSGLPSSLVSNLVSCLVRVHQEYEYEAAPLLQDDAPVNDDDPPDDPPDDGHYDDPDSNSVSRNNSVVVVVVSPPSRHYDYDYHYDDDPDDDPVVVVVSCVRSVVVVVVVSVVSVPPPPPD

Nearest PDB structures (foldseek):
  6bwc-assembly1_F  TM=8.401E-01  e=1.988E-11  Bacillus thuringiensis HD-771
  6bwc-assembly1_A  TM=8.572E-01  e=3.876E-11  Bacillus thuringiensis HD-771
  3ehe-assembly1_A  TM=8.225E-01  e=1.151E-11  Archaeoglobus fulgidus
  4j2o-assembly1_D  TM=7.745E-01  e=2.385E-11  Acinetobacter baumannii D1279779
  4j2o-assembly1_E  TM=8.034E-01  e=8.032E-11  Acinetobacter baumannii D1279779

Organism: Rattus norvegicus (NCBI:txid10116)

Sequence (221 aa):
MADSAQVPALVYLVTGGCGFLGEHIVRMLLEWEPRLRELRVFDLHLSSWLEELKTGPVQVTAIQGDVTQAHEVAAAMAGSHVVIHTAGLVDVFGKASPETIHKVNVQGTQNVIDACVQTGTRLLVYTSSMEVVGPNVKGHPFYRGNEDTPYEAIHRHPYPCSKALAEQLVLEANGRKAMWLGCIYWWPESWSSGQHSWVARCISAMISHLIKATRTSTWSF

Radius of gyration: 17.73 Å; Cα contacts (8 Å, |Δi|>4): 348; chains: 1; bounding box: 56×39×53 Å